Protein AF-A0A945J1G1-F1 (afdb_monomer_lite)

Foldseek 3Di:
DVVVVCVPVVVVVVVVVVVVVVVVPDDVVRVPPDPPVPDPDDDDDDPDAQDFCALQADDDPNNNVVVLVFFFFQWDADPVRDIDGDQFPDKAKWKKKKAADDQPADFPPRDHDPDPVCVVVVVCVLCVVVPVLVQFWDDKDKDAWDKDKDWDFADDPDPPDDTDIWIKIFRGHIMIITITRHQDPCNCVSVCVRRDVCCQVVRPLVVGMGTPDNVCPVVCVVCSCVVHPRMFIKMKMKTFGDQPKDWPVRHTDWVLQVVVSLCLSCDPLNPGPLNVLNVQFPDWDDPDGGMIMTIGRDDDVCNVVSRSGGTADCVCAPLVNQQVQCVVVVHDSVNGGPRNDCCRVVPTYMD

pLDDT: mean 89.92, std 10.34, range [52.72, 98.69]

Radius of gyration: 30.38 Å; chains: 1; bounding box: 81×44×103 Å

Structure (mmCIF, N/CA/C/O backbone):
data_AF-A0A945J1G1-F1
#
_entry.id   AF-A0A945J1G1-F1
#
loop_
_atom_site.group_PDB
_atom_site.id
_atom_site.type_symbol
_atom_site.label_atom_id
_atom_site.label_alt_id
_atom_site.label_comp_id
_atom_site.label_asym_id
_atom_site.label_entity_id
_atom_site.label_seq_id
_atom_site.pdbx_PDB_ins_code
_atom_site.Cartn_x
_atom_site.Cartn_y
_atom_site.Cartn_z
_atom_site.occupancy
_atom_site.B_iso_or_equiv
_atom_site.auth_seq_id
_atom_site.auth_comp_id
_atom_site.auth_asym_id
_atom_site.auth_atom_id
_atom_site.pdbx_PDB_model_num
ATOM 1 N N . MET A 1 1 ? -45.655 27.314 -69.477 1.00 64.62 1 MET A N 1
ATOM 2 C CA . MET A 1 1 ? -45.738 26.438 -68.279 1.00 64.62 1 MET A CA 1
ATOM 3 C C . MET A 1 1 ? -44.397 25.795 -67.893 1.00 64.62 1 MET A C 1
ATOM 5 O O . MET A 1 1 ? -44.171 25.571 -66.712 1.00 64.62 1 MET A O 1
ATOM 9 N N . ILE A 1 2 ? -43.492 25.547 -68.850 1.00 78.00 2 ILE A N 1
ATOM 10 C CA . ILE A 1 2 ? -42.172 24.926 -68.618 1.00 78.00 2 ILE A CA 1
ATOM 11 C C . ILE A 1 2 ? -41.194 25.861 -67.881 1.00 78.00 2 ILE A C 1
ATOM 13 O O . ILE A 1 2 ? -40.574 25.450 -66.907 1.00 78.00 2 ILE A O 1
ATOM 17 N N . VAL A 1 3 ? -41.134 27.142 -68.260 1.00 79.75 3 VAL A N 1
ATOM 18 C CA . VAL A 1 3 ? -40.182 28.115 -67.683 1.00 79.75 3 VAL A CA 1
ATOM 19 C C . VAL A 1 3 ? -40.391 28.332 -66.175 1.00 79.75 3 VAL A C 1
ATOM 21 O O . VAL A 1 3 ? -39.427 28.324 -65.416 1.00 79.75 3 VAL A O 1
ATOM 24 N N . LYS A 1 4 ? -41.648 28.426 -65.707 1.00 76.12 4 LYS A N 1
ATOM 25 C CA . LYS A 1 4 ? -41.962 28.525 -64.265 1.00 76.12 4 LYS A CA 1
ATOM 26 C C . LYS A 1 4 ? -41.533 27.282 -63.479 1.00 76.12 4 LYS A C 1
ATOM 28 O O . LYS A 1 4 ? -41.079 27.416 -62.351 1.00 76.12 4 LYS A O 1
ATOM 33 N N . LYS A 1 5 ? -41.662 26.085 -64.064 1.00 79.81 5 LYS A N 1
ATOM 34 C CA . LYS A 1 5 ? -41.216 24.842 -63.419 1.00 79.81 5 LYS A CA 1
ATOM 35 C C . LYS A 1 5 ? -39.690 24.806 -63.312 1.00 79.81 5 LYS A C 1
ATOM 37 O O . LYS A 1 5 ? -39.179 24.498 -62.245 1.00 79.81 5 LYS A O 1
ATOM 42 N N . ILE A 1 6 ? -38.969 25.198 -64.363 1.00 85.06 6 ILE A N 1
ATOM 43 C CA . ILE A 1 6 ? -37.498 25.248 -64.346 1.00 85.06 6 ILE A CA 1
ATOM 44 C C . ILE A 1 6 ? -36.992 26.232 -63.281 1.00 85.06 6 ILE A C 1
ATOM 46 O O . ILE A 1 6 ? -36.136 25.863 -62.485 1.00 85.06 6 ILE A O 1
ATOM 50 N N . LEU A 1 7 ? -37.569 27.435 -63.193 1.00 86.44 7 LEU A N 1
ATOM 51 C CA . LEU A 1 7 ? -37.169 28.450 -62.206 1.00 86.44 7 LEU A CA 1
ATOM 52 C C . LEU A 1 7 ? -37.397 28.037 -60.743 1.00 86.44 7 LEU A C 1
ATOM 54 O O . LEU A 1 7 ? -36.729 28.572 -59.868 1.00 86.44 7 LEU A O 1
ATOM 58 N N . ILE A 1 8 ? -38.313 27.103 -60.470 1.00 86.88 8 ILE A N 1
ATOM 59 C CA . ILE A 1 8 ? -38.580 26.608 -59.111 1.00 86.88 8 ILE A CA 1
ATOM 60 C C . ILE A 1 8 ? -37.756 25.349 -58.819 1.00 86.88 8 ILE A C 1
ATOM 62 O O . ILE A 1 8 ? -37.098 25.268 -57.787 1.00 86.88 8 ILE A O 1
ATOM 66 N N . TYR A 1 9 ? -37.755 24.366 -59.722 1.00 90.69 9 TYR A N 1
ATOM 67 C CA . TYR A 1 9 ? -37.106 23.079 -59.458 1.00 90.69 9 TYR A CA 1
ATOM 68 C C . TYR A 1 9 ? -35.585 23.128 -59.598 1.00 90.69 9 TYR A C 1
ATOM 70 O O . TYR A 1 9 ? -34.904 22.392 -58.891 1.00 90.69 9 TYR A O 1
ATOM 78 N N . PHE A 1 10 ? -35.036 23.992 -60.458 1.00 92.44 10 PHE A N 1
ATOM 79 C CA . PHE A 1 10 ? -33.588 24.114 -60.626 1.00 92.44 10 PHE A CA 1
ATOM 80 C C . PHE A 1 10 ? -32.867 24.587 -59.351 1.00 92.44 10 PHE A C 1
ATOM 82 O O . PHE A 1 10 ? -31.954 23.887 -58.917 1.00 92.44 10 PHE A O 1
ATOM 89 N N . PRO A 1 11 ? -33.262 25.698 -58.691 1.00 91.12 11 PRO A N 1
ATOM 90 C CA . PRO A 1 11 ? -32.612 26.106 -57.448 1.00 91.12 11 PRO A CA 1
ATOM 91 C C . PRO A 1 11 ? -32.825 25.090 -56.323 1.00 91.12 11 PRO A C 1
ATOM 93 O O . PRO A 1 11 ? -31.895 24.851 -55.569 1.00 91.12 11 PRO A O 1
ATOM 96 N N . ILE A 1 12 ? -33.983 24.422 -56.244 1.00 92.19 12 ILE A N 1
ATOM 97 C CA . ILE A 1 12 ? -34.215 23.364 -55.244 1.00 92.19 12 ILE A CA 1
ATOM 98 C C . ILE A 1 12 ? -33.274 22.175 -55.479 1.00 92.19 12 ILE A C 1
ATOM 100 O O . ILE A 1 12 ? -32.646 21.695 -54.537 1.00 92.19 12 ILE A O 1
ATOM 104 N N . ALA A 1 13 ? -33.137 21.719 -56.725 1.00 91.50 13 ALA A N 1
ATOM 105 C CA . ALA A 1 13 ? -32.224 20.636 -57.075 1.00 91.50 13 ALA A CA 1
ATOM 106 C C . ALA A 1 13 ? -30.763 21.023 -56.811 1.00 91.50 13 ALA A C 1
ATOM 108 O O . ALA A 1 13 ? -30.011 20.218 -56.269 1.00 91.50 13 ALA A O 1
ATOM 109 N N . LEU A 1 14 ? -30.374 22.263 -57.123 1.00 91.19 14 LEU A N 1
ATOM 110 C CA . LEU A 1 14 ? -29.037 22.778 -56.842 1.00 91.19 14 LEU A CA 1
ATOM 111 C C . LEU A 1 14 ? -28.777 22.888 -55.333 1.00 91.19 14 LEU A C 1
ATOM 113 O O . LEU A 1 14 ? -27.721 22.475 -54.867 1.00 91.19 14 LEU A O 1
ATOM 117 N N . SER A 1 15 ? -29.740 23.377 -54.549 1.00 92.06 15 SER A N 1
ATOM 118 C CA . SER A 1 15 ? -29.632 23.442 -53.089 1.00 92.06 15 SER A CA 1
ATOM 119 C C . SER A 1 15 ? -29.532 22.054 -52.464 1.00 92.06 15 SER A C 1
ATOM 121 O O . SER A 1 15 ? -28.691 21.860 -51.594 1.00 92.06 15 SER A O 1
ATOM 123 N N . LEU A 1 16 ? -30.317 21.076 -52.930 1.00 91.88 16 LEU A N 1
ATOM 124 C CA . LEU A 1 16 ? -30.205 19.681 -52.492 1.00 91.88 16 LEU A CA 1
ATOM 125 C C . LEU A 1 16 ? -28.852 19.071 -52.884 1.00 91.88 16 LEU A C 1
ATOM 127 O O . LEU A 1 16 ? -28.236 18.388 -52.070 1.00 91.88 16 LEU A O 1
ATOM 131 N N . PHE A 1 17 ? -28.359 19.372 -54.091 1.00 88.69 17 PHE A N 1
ATOM 132 C CA . PHE A 1 17 ? -27.046 18.937 -54.569 1.00 88.69 17 PHE A CA 1
ATOM 133 C C . PHE A 1 17 ? -25.890 19.536 -53.747 1.00 88.69 17 PHE A C 1
ATOM 135 O O . PHE A 1 17 ? -24.890 18.867 -53.494 1.00 88.69 17 PHE A O 1
ATOM 142 N N . LEU A 1 18 ? -26.025 20.779 -53.286 1.00 87.44 18 LEU A N 1
ATOM 143 C CA . LEU A 1 18 ? -25.049 21.410 -52.395 1.00 87.44 18 LEU A CA 1
ATOM 144 C C . LEU A 1 18 ? -25.165 20.885 -50.953 1.00 87.44 18 LEU A C 1
ATOM 146 O O . LEU A 1 18 ? -24.147 20.670 -50.302 1.00 87.44 18 LEU A O 1
ATOM 150 N N . LEU A 1 19 ? -26.378 20.598 -50.467 1.00 88.62 19 LEU A N 1
ATOM 151 C CA . LEU A 1 19 ? -26.611 20.010 -49.140 1.00 88.62 19 LEU A CA 1
ATOM 152 C C . LEU A 1 19 ? -26.037 18.594 -49.012 1.00 88.62 19 LEU A C 1
ATOM 154 O O . LEU A 1 19 ? -25.439 18.276 -47.987 1.00 88.62 19 LEU A O 1
ATOM 158 N N . GLN A 1 20 ? -26.144 17.753 -50.046 1.00 87.81 20 GLN A N 1
ATOM 159 C CA . GLN A 1 20 ? -25.504 16.429 -50.026 1.00 87.81 20 GLN A CA 1
ATOM 160 C C . GLN A 1 20 ? -23.969 16.516 -49.994 1.00 87.81 20 GLN A C 1
ATOM 162 O O . GLN A 1 20 ? -23.326 15.627 -49.440 1.00 87.81 20 GLN A O 1
ATOM 167 N N . SER A 1 21 ? -23.368 17.593 -50.524 1.00 82.06 21 SER A N 1
ATOM 168 C CA . SER A 1 21 ? -21.915 17.789 -50.455 1.00 82.06 21 SER A CA 1
ATOM 169 C C . SER A 1 21 ? -21.436 17.843 -49.007 1.00 82.06 21 SER A C 1
ATOM 171 O O . SER A 1 21 ? -20.354 17.344 -48.722 1.00 82.06 21 SER A O 1
ATOM 173 N N . PHE A 1 22 ? -22.247 18.374 -48.087 1.00 78.50 22 PHE A N 1
ATOM 174 C CA . PHE A 1 22 ? -21.939 18.430 -46.654 1.00 78.50 22 PHE A CA 1
ATOM 175 C C . PHE A 1 22 ? -21.779 17.039 -46.018 1.00 78.50 22 PHE A C 1
ATOM 177 O O . PHE A 1 22 ? -21.030 16.892 -45.059 1.00 78.50 22 PHE A O 1
ATOM 184 N N . PHE A 1 23 ? -22.433 16.013 -46.573 1.00 76.88 23 PHE A N 1
ATOM 185 C CA . PHE A 1 23 ? -22.303 14.624 -46.121 1.00 76.88 23 PHE A CA 1
ATOM 186 C C . PHE A 1 23 ? -21.119 13.885 -46.764 1.00 76.88 23 PHE A C 1
ATOM 188 O O . PHE A 1 23 ? -20.714 12.835 -46.265 1.00 76.88 23 PHE A O 1
ATOM 195 N N . TRP A 1 24 ? -20.552 14.425 -47.849 1.00 67.56 24 TRP A N 1
ATOM 196 C CA . TRP A 1 24 ? -19.389 13.861 -48.543 1.00 67.56 24 TRP A CA 1
ATOM 197 C C . TRP A 1 24 ? -18.067 14.563 -48.237 1.00 67.56 24 TRP A C 1
ATOM 199 O O . TRP A 1 24 ? -17.022 13.988 -48.544 1.00 67.56 24 TRP A O 1
ATOM 209 N N . VAL A 1 25 ? -18.075 15.756 -47.629 1.00 68.44 25 VAL A N 1
ATOM 210 C CA . VAL A 1 25 ? -16.839 16.361 -47.119 1.00 68.44 25 VAL A CA 1
ATOM 211 C C . VAL A 1 25 ? -16.316 15.471 -45.987 1.00 68.44 25 VAL A C 1
ATOM 213 O O . VAL A 1 25 ? -17.005 15.308 -44.978 1.00 68.44 25 VAL A O 1
ATOM 216 N N . PRO A 1 26 ? -15.121 14.869 -46.124 1.00 60.34 26 PRO A N 1
ATOM 217 C CA . PRO A 1 26 ? -14.511 14.130 -45.031 1.00 60.34 26 PRO A CA 1
ATOM 218 C C . PRO A 1 26 ? -14.364 15.078 -43.843 1.00 60.34 26 PRO A C 1
ATOM 220 O O . PRO A 1 26 ? -13.766 16.145 -43.977 1.00 60.34 26 PRO A O 1
ATOM 223 N N . THR A 1 27 ? -14.918 14.713 -42.689 1.00 65.88 27 THR A N 1
ATOM 224 C CA . THR A 1 27 ? -14.663 15.455 -41.453 1.00 65.88 27 THR A CA 1
ATOM 225 C C . THR A 1 27 ? -13.156 15.485 -41.188 1.00 65.88 27 THR A C 1
ATOM 227 O O . THR A 1 27 ? -12.436 14.565 -41.593 1.00 65.88 27 THR A O 1
ATOM 230 N N . TYR A 1 28 ? -12.659 16.524 -40.509 1.00 57.34 28 TYR A N 1
ATOM 231 C CA . TYR A 1 28 ? -11.246 16.609 -40.110 1.00 57.34 28 TYR A CA 1
ATOM 232 C C . TYR A 1 28 ? -10.765 15.320 -39.418 1.00 57.34 28 TYR A C 1
ATOM 234 O O . TYR A 1 28 ? -9.653 14.864 -39.679 1.00 57.34 28 TYR A O 1
ATOM 242 N N . ASP A 1 29 ? -11.646 14.659 -38.659 1.00 57.50 29 ASP A N 1
ATOM 243 C CA . ASP A 1 29 ? -11.394 13.361 -38.021 1.00 57.50 29 ASP A CA 1
ATOM 244 C C . ASP A 1 29 ? -10.974 12.260 -39.005 1.00 57.50 29 ASP A C 1
ATOM 246 O O . ASP A 1 29 ? -10.144 11.423 -38.669 1.00 57.50 29 ASP A O 1
ATOM 250 N N . LYS A 1 30 ? -11.501 12.259 -40.240 1.00 55.78 30 LYS A N 1
ATOM 251 C CA . LYS A 1 30 ? -11.140 11.280 -41.282 1.00 55.78 30 LYS A CA 1
ATOM 252 C C . LYS A 1 30 ? -9.862 11.642 -42.038 1.00 55.78 30 LYS A C 1
ATOM 254 O O . LYS A 1 30 ? -9.195 10.743 -42.539 1.00 55.78 30 LYS A O 1
ATOM 259 N N . GLN A 1 31 ? -9.505 12.926 -42.118 1.00 52.72 31 GLN A N 1
ATOM 260 C CA . GLN A 1 31 ? -8.221 13.368 -42.687 1.00 52.72 31 GLN A CA 1
ATOM 261 C C . GLN A 1 31 ? -7.052 13.155 -41.715 1.00 52.72 31 GLN A C 1
ATOM 263 O O . GLN A 1 31 ? -5.915 12.988 -42.151 1.00 52.72 31 GLN A O 1
ATOM 268 N N . ALA A 1 32 ? -7.342 13.116 -40.412 1.00 52.94 32 ALA A N 1
ATOM 269 C CA . ALA A 1 32 ? -6.389 12.825 -39.348 1.00 52.94 32 ALA A CA 1
ATOM 270 C C . ALA A 1 32 ? -6.205 11.323 -39.060 1.00 52.94 32 ALA A C 1
ATOM 272 O O . ALA A 1 32 ? -5.382 10.977 -38.212 1.00 52.94 32 ALA A O 1
ATOM 273 N N . VAL A 1 33 ? -6.907 10.420 -39.765 1.00 57.12 33 VAL A N 1
ATOM 274 C CA . VAL A 1 33 ? -6.598 8.979 -39.730 1.00 57.12 33 VAL A CA 1
ATOM 275 C C . VAL A 1 33 ? -5.261 8.786 -40.444 1.00 57.12 33 VAL A C 1
ATOM 277 O O . VAL A 1 33 ? -5.189 8.558 -41.651 1.00 57.12 33 VAL A O 1
ATOM 280 N N . GLY A 1 34 ? -4.180 8.988 -39.692 1.00 56.56 34 GLY A N 1
ATOM 281 C CA . GLY A 1 34 ? -2.817 8.859 -40.171 1.00 56.56 34 GLY A CA 1
ATOM 282 C C . GLY A 1 34 ? -2.624 7.495 -40.815 1.00 56.56 34 GLY A C 1
ATOM 283 O O . GLY A 1 34 ? -3.049 6.479 -40.275 1.00 56.56 34 GLY A O 1
ATOM 284 N N . ASN A 1 35 ? -1.985 7.469 -41.983 1.00 62.31 35 ASN A N 1
ATOM 285 C CA . ASN A 1 35 ? -1.556 6.217 -42.581 1.00 62.31 35 ASN A CA 1
ATOM 286 C C . ASN A 1 35 ? -0.491 5.586 -41.654 1.00 62.31 35 ASN A C 1
ATOM 288 O O . ASN A 1 35 ? 0.610 6.143 -41.571 1.00 62.31 35 ASN A O 1
ATOM 292 N N . PRO A 1 36 ? -0.767 4.445 -40.990 1.00 60.44 36 PRO A N 1
ATOM 293 C CA . PRO A 1 36 ? 0.146 3.852 -40.010 1.00 60.44 36 PRO A CA 1
ATOM 294 C C . PRO A 1 36 ? 1.478 3.396 -40.626 1.00 60.44 36 PRO A C 1
ATOM 296 O O . PRO A 1 36 ? 2.457 3.228 -39.913 1.00 60.44 36 PRO A O 1
ATOM 299 N N . THR A 1 37 ? 1.558 3.267 -41.957 1.00 63.78 37 THR A N 1
ATOM 300 C CA . THR A 1 37 ? 2.811 2.962 -42.674 1.00 63.78 37 THR A CA 1
ATOM 301 C C . THR A 1 37 ? 3.686 4.189 -42.965 1.00 63.78 37 THR A C 1
ATOM 303 O O . THR A 1 37 ? 4.803 4.039 -43.451 1.00 63.78 37 THR A O 1
ATOM 306 N N . ARG A 1 38 ? 3.213 5.417 -42.696 1.00 61.59 38 ARG A N 1
ATOM 307 C CA . ARG A 1 38 ? 3.903 6.652 -43.119 1.00 61.59 38 ARG A CA 1
ATOM 308 C C . ARG A 1 38 ? 4.910 7.190 -42.101 1.00 61.59 38 ARG A C 1
ATOM 310 O O . ARG A 1 38 ? 5.812 7.926 -42.494 1.00 61.59 38 ARG A O 1
ATOM 317 N N . LEU A 1 39 ? 4.783 6.843 -40.820 1.00 59.62 39 LEU A N 1
ATOM 318 C CA . LEU A 1 39 ? 5.697 7.306 -39.775 1.00 59.62 39 LEU A CA 1
ATOM 319 C C . LEU A 1 39 ? 6.544 6.139 -39.260 1.00 59.62 39 LEU A C 1
ATOM 321 O O . LEU A 1 39 ? 6.174 5.464 -38.311 1.00 59.62 39 LEU A O 1
ATOM 325 N N . VAL A 1 40 ? 7.691 5.905 -39.901 1.00 73.12 40 VAL A N 1
ATOM 326 C CA . VAL A 1 40 ? 8.647 4.858 -39.480 1.00 73.12 40 VAL A CA 1
ATOM 327 C C . VAL A 1 40 ? 9.658 5.400 -38.458 1.00 73.12 40 VAL A C 1
ATOM 329 O O . VAL A 1 40 ? 10.322 4.638 -37.764 1.00 73.12 40 VAL A O 1
ATOM 332 N N . LYS A 1 41 ? 9.792 6.730 -38.352 1.00 80.62 41 LYS A N 1
ATOM 333 C CA . LYS A 1 41 ? 10.754 7.386 -37.461 1.00 80.62 41 LYS A CA 1
ATOM 334 C C . LYS A 1 41 ? 10.172 8.663 -36.866 1.00 80.62 41 LYS A C 1
ATOM 336 O O . LYS A 1 41 ? 9.797 9.576 -37.598 1.00 80.62 41 LYS A O 1
ATOM 341 N N . TYR A 1 42 ? 10.166 8.728 -35.541 1.00 82.31 42 TYR A N 1
ATOM 342 C CA . TYR A 1 42 ? 9.920 9.937 -34.762 1.00 82.31 42 TYR A CA 1
ATOM 343 C C . TYR A 1 42 ? 11.257 10.421 -34.189 1.00 82.31 42 TYR A C 1
ATOM 345 O O . TYR A 1 42 ? 12.029 9.623 -33.660 1.00 82.31 42 TYR A O 1
ATOM 353 N N . VAL A 1 43 ? 11.573 11.708 -34.357 1.00 87.56 43 VAL A N 1
ATOM 354 C CA . VAL A 1 43 ? 12.806 12.318 -33.836 1.00 87.56 43 VAL A CA 1
ATOM 355 C C . VAL A 1 43 ? 12.414 13.456 -32.910 1.00 87.56 43 VAL A C 1
ATOM 357 O O . VAL A 1 43 ? 11.882 14.465 -33.365 1.00 87.56 43 VAL A O 1
ATOM 360 N N . GLN A 1 44 ? 12.700 13.290 -31.622 1.00 84.75 44 GLN A N 1
ATOM 361 C CA . GLN A 1 44 ? 12.481 14.302 -30.596 1.00 84.75 44 GLN A CA 1
ATOM 362 C C . GLN A 1 44 ? 13.822 14.872 -30.143 1.00 84.75 44 GLN A C 1
ATOM 364 O O . GLN A 1 44 ? 14.726 14.128 -29.768 1.00 84.75 44 GLN A O 1
ATOM 369 N N . GLY A 1 45 ? 13.955 16.198 -30.185 1.00 88.88 45 GLY A N 1
ATOM 370 C CA . GLY A 1 45 ? 15.099 16.878 -29.585 1.00 88.88 45 GLY A CA 1
ATOM 371 C C . GLY A 1 45 ? 14.974 16.885 -28.062 1.00 88.88 45 GLY A C 1
ATOM 372 O O . GLY A 1 45 ? 13.913 17.221 -27.539 1.00 88.88 45 GLY A O 1
ATOM 373 N N . SER A 1 46 ? 16.054 16.540 -27.364 1.00 88.81 46 SER A N 1
ATOM 374 C CA . SER A 1 46 ? 16.173 16.670 -25.908 1.00 88.81 46 SER A CA 1
ATOM 375 C C . SER A 1 46 ? 17.228 17.722 -25.574 1.00 88.81 46 SER A C 1
ATOM 377 O O . SER A 1 46 ? 18.247 17.817 -26.256 1.00 88.81 46 SER A O 1
ATOM 379 N N . SER A 1 47 ? 17.001 18.511 -24.523 1.00 87.19 47 SER A N 1
ATOM 380 C CA . SER A 1 47 ? 17.955 19.524 -24.051 1.00 87.19 47 SER A CA 1
ATOM 381 C C . SER A 1 47 ? 19.146 18.936 -23.285 1.00 87.19 47 SER A C 1
ATOM 383 O O . SER A 1 47 ? 20.067 19.673 -22.943 1.00 87.19 47 SER A O 1
ATOM 385 N N . GLY A 1 48 ? 19.129 17.635 -22.988 1.00 88.75 48 GLY A N 1
ATOM 386 C CA . GLY A 1 48 ? 20.222 16.933 -22.320 1.00 88.75 48 GLY A CA 1
ATOM 387 C C . GLY A 1 48 ? 20.109 15.416 -22.446 1.00 88.75 48 GLY A C 1
ATOM 388 O O . GLY A 1 48 ? 19.025 14.888 -22.716 1.00 88.75 48 GLY A O 1
ATOM 389 N N . ASP A 1 49 ? 21.225 14.728 -22.226 1.00 89.69 49 ASP A N 1
ATOM 390 C CA . ASP A 1 49 ? 21.319 13.272 -22.340 1.00 89.69 49 ASP A CA 1
ATOM 391 C C . ASP A 1 49 ? 20.651 12.559 -21.159 1.00 89.69 49 ASP A C 1
ATOM 393 O O . ASP A 1 49 ? 20.781 12.975 -20.006 1.00 89.69 49 ASP A O 1
ATOM 397 N N . ALA A 1 50 ? 19.983 11.440 -21.442 1.00 91.31 50 ALA A N 1
ATOM 398 C CA . ALA A 1 50 ? 19.488 10.538 -20.410 1.00 91.31 50 ALA A CA 1
ATOM 399 C C . ALA A 1 50 ? 20.665 9.836 -19.713 1.00 91.31 50 ALA A C 1
ATOM 401 O O . ALA A 1 50 ? 21.526 9.225 -20.353 1.00 91.31 50 ALA A O 1
ATOM 402 N N . GLN A 1 51 ? 20.706 9.914 -18.385 1.00 90.56 51 GLN A N 1
ATOM 403 C CA . GLN A 1 51 ? 21.821 9.390 -17.596 1.00 90.56 51 GLN A CA 1
ATOM 404 C C . GLN A 1 51 ? 21.491 8.094 -16.862 1.00 90.56 51 GLN A C 1
ATOM 406 O O . GLN A 1 51 ? 22.389 7.275 -16.678 1.00 90.56 51 GLN A O 1
ATOM 411 N N . ILE A 1 52 ? 20.246 7.905 -16.420 1.00 91.62 52 ILE A N 1
ATOM 412 C CA . ILE A 1 52 ? 19.850 6.751 -15.604 1.00 91.62 52 ILE A CA 1
ATOM 413 C C . ILE A 1 52 ? 18.562 6.160 -16.167 1.00 91.62 52 ILE A C 1
ATOM 415 O O . ILE A 1 52 ? 17.471 6.667 -15.911 1.00 91.62 52 ILE A O 1
ATOM 419 N N . LEU A 1 53 ? 18.683 5.046 -16.888 1.00 94.44 53 LEU A N 1
ATOM 420 C CA . LEU A 1 53 ? 17.544 4.319 -17.446 1.00 94.44 53 LEU A CA 1
ATOM 421 C C . LEU A 1 53 ? 16.980 3.311 -16.436 1.00 94.44 53 LEU A C 1
ATOM 423 O O . LEU A 1 53 ? 16.950 2.105 -16.661 1.00 94.44 53 LEU A O 1
ATOM 427 N N . ASN A 1 54 ? 16.629 3.816 -15.256 1.00 94.88 54 ASN A N 1
ATOM 428 C CA . ASN A 1 54 ? 15.924 3.070 -14.224 1.00 94.88 54 ASN A CA 1
ATOM 429 C C . ASN A 1 54 ? 14.884 4.006 -13.582 1.00 94.88 54 ASN A C 1
ATOM 431 O O . ASN A 1 54 ? 15.289 4.966 -12.910 1.00 94.88 54 ASN A O 1
ATOM 435 N N . PRO A 1 55 ? 13.575 3.733 -13.742 1.00 95.06 55 PRO A N 1
ATOM 436 C CA . PRO A 1 55 ? 12.508 4.635 -13.302 1.00 95.06 55 PRO A CA 1
ATOM 437 C C . PRO A 1 55 ? 12.525 4.890 -11.787 1.00 95.06 55 PRO A C 1
ATOM 439 O O . PRO A 1 55 ? 12.207 5.989 -11.328 1.00 95.06 55 PRO A O 1
ATOM 442 N N . THR A 1 56 ? 12.990 3.919 -10.996 1.00 94.75 56 THR A N 1
ATOM 443 C CA . THR A 1 56 ? 13.039 4.034 -9.531 1.00 94.75 56 THR A CA 1
ATOM 444 C C . THR A 1 56 ? 14.203 4.894 -9.027 1.00 94.75 56 THR A C 1
ATOM 446 O O . THR A 1 56 ? 14.189 5.317 -7.870 1.00 94.75 56 THR A O 1
ATOM 449 N N . LEU A 1 57 ? 15.209 5.177 -9.867 1.00 94.00 57 LEU A N 1
ATOM 450 C CA . LEU A 1 57 ? 16.432 5.903 -9.492 1.00 94.00 57 LEU A CA 1
ATOM 451 C C . LEU A 1 57 ? 16.613 7.241 -10.219 1.00 94.00 57 LEU A C 1
ATOM 453 O O . LEU A 1 57 ? 17.346 8.098 -9.715 1.00 94.00 57 LEU A O 1
ATOM 457 N N . SER A 1 58 ? 15.989 7.427 -11.385 1.00 92.56 58 SER A N 1
ATOM 458 C CA . SER A 1 58 ? 16.088 8.665 -12.163 1.00 92.56 58 SER A CA 1
ATOM 459 C C . SER A 1 58 ? 15.398 9.841 -11.468 1.00 92.56 58 SER A C 1
ATOM 461 O O . SER A 1 58 ? 14.297 9.696 -10.930 1.00 92.56 58 SER A O 1
ATOM 463 N N . ALA A 1 59 ? 16.029 11.016 -11.524 1.00 90.81 59 ALA A N 1
ATOM 464 C CA . ALA A 1 59 ? 15.519 12.259 -10.934 1.00 90.81 59 ALA A CA 1
ATOM 465 C C . ALA A 1 59 ? 15.506 13.445 -11.920 1.00 90.81 59 ALA A C 1
ATOM 467 O O . ALA A 1 59 ? 15.146 14.554 -11.535 1.00 90.81 59 ALA A O 1
ATOM 468 N N . ASP A 1 60 ? 15.907 13.225 -13.175 1.00 91.12 60 ASP A N 1
ATOM 469 C CA . ASP A 1 60 ? 15.947 14.237 -14.230 1.00 91.12 60 ASP A CA 1
ATOM 470 C C . ASP A 1 60 ? 14.912 13.955 -15.333 1.00 91.12 60 ASP A C 1
ATOM 472 O O . ASP A 1 60 ? 14.497 12.813 -15.558 1.00 91.12 60 ASP A O 1
ATOM 476 N N . THR A 1 61 ? 14.496 15.012 -16.032 1.00 91.12 61 THR A N 1
ATOM 477 C CA . THR A 1 61 ? 13.446 14.949 -17.059 1.00 91.12 61 THR A CA 1
ATOM 478 C C . THR A 1 61 ? 13.862 14.143 -18.289 1.00 91.12 61 THR A C 1
ATOM 480 O O . THR A 1 61 ? 13.035 13.414 -18.835 1.00 91.12 61 THR A O 1
ATOM 483 N N . SER A 1 62 ? 15.125 14.240 -18.723 1.00 93.62 62 SER A N 1
ATOM 484 C CA . SER A 1 62 ? 15.621 13.530 -19.910 1.00 93.62 62 SER A CA 1
ATOM 485 C C . SER A 1 62 ? 15.583 12.018 -19.708 1.00 93.62 62 SER A C 1
ATOM 487 O O . SER A 1 62 ? 15.050 11.301 -20.551 1.00 93.62 62 SER A O 1
ATOM 489 N N . SER A 1 63 ? 16.084 11.530 -18.571 1.00 94.50 63 SER A N 1
ATOM 490 C CA . SER A 1 63 ? 16.016 10.115 -18.204 1.00 94.50 63 SER A CA 1
ATOM 491 C C . SER A 1 63 ? 14.575 9.647 -18.020 1.00 94.50 63 SER A C 1
ATOM 493 O O . SER A 1 63 ? 14.220 8.591 -18.534 1.00 94.50 63 SER A O 1
ATOM 495 N N . SER A 1 64 ? 13.735 10.438 -17.340 1.00 93.12 64 SER A N 1
ATOM 496 C CA . SER A 1 64 ? 12.324 10.082 -17.113 1.00 93.12 64 SER A CA 1
ATOM 497 C C . SER A 1 64 ? 11.574 9.911 -18.436 1.00 93.12 64 SER A C 1
ATOM 499 O O . SER A 1 64 ? 10.928 8.895 -18.636 1.00 93.12 64 SER A O 1
ATOM 501 N N . SER A 1 65 ? 11.780 10.824 -19.392 1.00 92.38 65 SER A N 1
ATOM 502 C CA . SER A 1 65 ? 11.139 10.752 -20.714 1.00 92.38 65 SER A CA 1
ATOM 503 C C . SER A 1 65 ? 11.505 9.483 -21.490 1.00 92.38 65 SER A C 1
ATOM 505 O O . SER A 1 65 ? 10.696 8.993 -22.267 1.00 92.38 65 SER A O 1
ATOM 507 N N . ILE A 1 66 ? 12.724 8.955 -21.313 1.00 93.75 66 ILE A N 1
ATOM 508 C CA . ILE A 1 66 ? 13.123 7.675 -21.917 1.00 93.75 66 ILE A CA 1
ATOM 509 C C . ILE A 1 66 ? 12.559 6.498 -21.120 1.00 93.75 66 ILE A C 1
ATOM 511 O O . ILE A 1 66 ? 12.087 5.540 -21.722 1.00 93.75 66 ILE A O 1
ATOM 515 N N . ASN A 1 67 ? 12.575 6.563 -19.786 1.00 95.38 67 ASN A N 1
ATOM 516 C CA . ASN A 1 67 ? 11.998 5.519 -18.939 1.00 95.38 67 ASN A CA 1
ATOM 517 C C . ASN A 1 67 ? 10.505 5.314 -19.234 1.00 95.38 67 ASN A C 1
ATOM 519 O O . ASN A 1 67 ? 10.089 4.170 -19.367 1.00 95.38 67 ASN A O 1
ATOM 523 N N . ASP A 1 68 ? 9.746 6.390 -19.443 1.00 92.88 68 ASP A N 1
ATOM 524 C CA . ASP A 1 68 ? 8.312 6.345 -19.770 1.00 92.88 68 ASP A CA 1
ATOM 525 C C . ASP A 1 68 ? 8.017 5.689 -21.138 1.00 92.88 68 ASP A C 1
ATOM 527 O O . ASP A 1 68 ? 6.879 5.323 -21.422 1.00 92.88 68 ASP A O 1
ATOM 531 N N . LEU A 1 69 ? 9.027 5.538 -22.006 1.00 93.38 69 LEU A N 1
ATOM 532 C CA . LEU A 1 69 ? 8.916 4.817 -23.283 1.00 93.38 69 LEU A CA 1
ATOM 533 C C . LEU A 1 69 ? 9.318 3.342 -23.177 1.00 93.38 69 LEU A C 1
ATOM 535 O O . LEU A 1 69 ? 9.021 2.569 -24.085 1.00 93.38 69 LEU A O 1
ATOM 539 N N . VAL A 1 70 ? 10.067 2.980 -22.134 1.00 96.19 70 VAL A N 1
ATOM 540 C CA . VAL A 1 70 ? 10.653 1.644 -21.964 1.00 96.19 70 VAL A CA 1
ATOM 541 C C . VAL A 1 70 ? 9.875 0.829 -20.939 1.00 96.19 70 VAL A C 1
ATOM 543 O O . VAL A 1 70 ? 9.768 -0.378 -21.102 1.00 96.19 70 VAL A O 1
ATOM 546 N N . PHE A 1 71 ? 9.356 1.463 -19.890 1.00 97.50 71 PHE A N 1
ATOM 547 C CA . PHE A 1 71 ? 8.693 0.802 -18.776 1.00 97.50 71 PHE A CA 1
ATOM 548 C C . PHE A 1 71 ? 7.248 1.265 -18.659 1.00 97.50 71 PHE A C 1
ATOM 550 O O . PHE A 1 71 ? 6.977 2.462 -18.602 1.00 97.50 71 PHE A O 1
ATOM 557 N N . ASP A 1 72 ? 6.339 0.312 -18.506 1.00 97.19 72 ASP A N 1
ATOM 558 C CA . ASP A 1 72 ? 4.952 0.582 -18.164 1.00 97.19 72 ASP A CA 1
ATOM 559 C C . ASP A 1 72 ? 4.730 0.508 -16.642 1.00 97.19 72 ASP A C 1
ATOM 561 O O . ASP A 1 72 ? 5.329 -0.314 -15.938 1.00 97.19 72 ASP A O 1
ATOM 565 N N . GLY A 1 73 ? 3.852 1.372 -16.125 1.00 97.25 73 GLY A N 1
ATOM 566 C CA . GLY A 1 73 ? 3.327 1.293 -14.759 1.00 97.25 73 GLY A CA 1
ATOM 567 C C . GLY A 1 73 ? 2.074 0.419 -14.652 1.00 97.25 73 GLY A C 1
ATOM 568 O O . GLY A 1 73 ? 1.524 -0.047 -15.652 1.00 97.25 73 GLY A O 1
ATOM 569 N N . LEU A 1 74 ? 1.564 0.207 -13.434 1.00 98.12 74 LEU A N 1
ATOM 570 C CA . LEU A 1 74 ? 0.300 -0.528 -13.242 1.00 98.12 74 LEU A CA 1
ATOM 571 C C . LEU A 1 74 ? -0.885 0.224 -13.845 1.00 98.12 74 LEU A C 1
ATOM 573 O O . LEU A 1 74 ? -1.806 -0.379 -14.403 1.00 98.12 74 LEU A O 1
ATOM 577 N N . ILE A 1 75 ? -0.833 1.547 -13.759 1.00 97.25 75 ILE A N 1
ATOM 578 C CA . ILE A 1 75 ? -1.816 2.464 -14.318 1.00 97.25 75 ILE A CA 1
ATOM 579 C C . ILE A 1 75 ? -1.110 3.562 -15.109 1.00 97.25 75 ILE A C 1
ATOM 581 O O . ILE A 1 75 ? 0.101 3.729 -15.018 1.00 97.25 75 ILE A O 1
ATOM 585 N N . ASP A 1 76 ? -1.890 4.335 -15.848 1.00 95.19 76 ASP A N 1
ATOM 586 C CA . ASP A 1 76 ? -1.421 5.498 -16.597 1.00 95.19 76 ASP A CA 1
ATOM 587 C C . ASP A 1 76 ? -2.525 6.570 -16.631 1.00 95.19 76 ASP A C 1
ATOM 589 O O . ASP A 1 76 ? -3.663 6.306 -16.232 1.00 95.19 76 ASP A O 1
ATOM 593 N N . LEU A 1 77 ? -2.218 7.778 -17.094 1.00 94.31 77 LEU A N 1
ATOM 594 C CA . LEU A 1 77 ? -3.201 8.821 -17.367 1.00 94.31 77 LEU A CA 1
ATOM 595 C C . LEU A 1 77 ? -3.617 8.787 -18.841 1.00 94.31 77 LEU A C 1
ATOM 597 O O . LEU A 1 77 ? -2.803 8.627 -19.745 1.00 94.31 77 LEU A O 1
ATOM 601 N N . ASP A 1 78 ? -4.911 8.940 -19.102 1.00 93.50 78 ASP A N 1
ATOM 602 C CA . ASP A 1 78 ? -5.404 9.187 -20.452 1.00 93.50 78 ASP A CA 1
ATOM 603 C C . ASP A 1 78 ? -5.218 10.664 -20.859 1.00 93.50 78 ASP A C 1
ATOM 605 O O . ASP A 1 78 ? -4.808 11.522 -20.076 1.00 93.50 78 ASP A O 1
ATOM 609 N N . GLN A 1 79 ? -5.583 10.985 -22.099 1.00 92.62 79 GLN A N 1
ATOM 610 C CA . GLN A 1 79 ? -5.556 12.352 -22.638 1.00 92.62 79 GLN A CA 1
ATOM 611 C C . GLN A 1 79 ? -6.414 13.371 -21.859 1.00 92.62 79 GLN A C 1
ATOM 613 O O . GLN A 1 79 ? -6.257 14.574 -22.047 1.00 92.62 79 GLN A O 1
ATOM 618 N N . ASN A 1 80 ? -7.322 12.907 -20.995 1.00 95.88 80 ASN A N 1
ATOM 619 C CA . ASN A 1 80 ? -8.171 13.730 -20.135 1.00 95.88 80 ASN A CA 1
ATOM 620 C C . ASN A 1 80 ? -7.673 13.756 -18.681 1.00 95.88 80 ASN A C 1
ATOM 622 O O . ASN A 1 80 ? -8.417 14.189 -17.798 1.00 95.88 80 ASN A O 1
ATOM 626 N N . LEU A 1 81 ? -6.450 13.275 -18.425 1.00 94.25 81 LEU A N 1
ATOM 627 C CA . LEU A 1 81 ? -5.847 13.150 -17.097 1.00 94.25 81 LEU A CA 1
ATOM 628 C C . LEU A 1 81 ? -6.649 12.245 -16.151 1.00 94.25 81 LEU A C 1
ATOM 630 O O . LEU A 1 81 ? -6.666 12.451 -14.937 1.00 94.25 81 LEU A O 1
ATOM 634 N N . LYS A 1 82 ? -7.326 11.232 -16.698 1.00 95.44 82 LYS A N 1
ATOM 635 C CA . LYS A 1 82 ? -7.996 10.194 -15.912 1.00 95.44 82 LYS A CA 1
ATOM 636 C C . LYS A 1 82 ? -7.133 8.950 -15.844 1.00 95.44 82 LYS A C 1
ATOM 638 O O . LYS A 1 82 ? -6.574 8.525 -16.850 1.00 95.44 82 LYS A O 1
ATOM 643 N N . TYR A 1 83 ? -7.087 8.331 -14.668 1.00 95.62 83 TYR A N 1
ATOM 644 C CA . TYR A 1 83 ? -6.417 7.047 -14.509 1.00 95.62 83 TYR A CA 1
ATOM 645 C C . TYR A 1 83 ? -7.072 5.979 -15.382 1.00 95.62 83 TYR A C 1
ATOM 647 O O . TYR A 1 83 ? -8.292 5.795 -15.353 1.00 95.62 83 TYR A O 1
ATOM 655 N N . ARG A 1 84 ? -6.242 5.256 -16.125 1.00 96.00 84 ARG A N 1
ATOM 656 C CA . ARG A 1 84 ? -6.608 4.098 -16.933 1.00 96.00 84 ARG A CA 1
ATOM 657 C C . ARG A 1 84 ? -5.722 2.899 -16.572 1.00 96.00 84 ARG A C 1
ATOM 659 O O . ARG A 1 84 ? -4.577 3.099 -16.164 1.00 96.00 84 ARG A O 1
ATOM 666 N N . PRO A 1 85 ? -6.218 1.662 -16.734 1.00 97.00 85 PRO A N 1
ATOM 667 C CA . PRO A 1 85 ? -5.396 0.471 -16.550 1.00 97.00 85 PRO A CA 1
ATOM 668 C C . PRO A 1 85 ? -4.258 0.412 -17.581 1.00 97.00 85 PRO A C 1
ATOM 670 O O . PRO A 1 85 ? -4.466 0.751 -18.752 1.00 97.00 85 PRO A O 1
ATOM 673 N N . ARG A 1 86 ? -3.074 -0.039 -17.151 1.00 96.12 86 ARG A N 1
ATOM 674 C CA . ARG A 1 86 ? -1.909 -0.289 -18.011 1.00 96.12 86 ARG A CA 1
ATOM 675 C C . ARG A 1 86 ? -1.429 -1.727 -17.810 1.00 96.12 86 ARG A C 1
ATOM 677 O O . ARG A 1 86 ? -2.056 -2.608 -18.392 1.00 96.12 86 ARG A O 1
ATOM 684 N N . LEU A 1 87 ? -0.420 -1.992 -16.974 1.00 97.81 87 LEU A N 1
ATOM 685 C CA . LEU A 1 87 ? -0.044 -3.371 -16.612 1.00 97.81 87 LEU A CA 1
ATOM 686 C C . LEU A 1 87 ? -1.081 -4.053 -15.709 1.00 97.81 87 LEU A C 1
ATOM 688 O O . LEU A 1 87 ? -1.244 -5.273 -15.756 1.00 97.81 87 LEU A O 1
ATOM 692 N N . ALA A 1 88 ? -1.820 -3.279 -14.910 1.00 98.00 88 ALA A N 1
ATOM 693 C CA . ALA A 1 88 ? -3.021 -3.776 -14.257 1.00 98.00 88 ALA A CA 1
ATOM 694 C C . ALA A 1 88 ? -4.184 -3.836 -15.259 1.00 98.00 88 ALA A C 1
ATOM 696 O O . ALA A 1 88 ? -4.342 -2.953 -16.104 1.00 98.00 88 ALA A O 1
ATOM 697 N N . GLU A 1 89 ? -5.020 -4.864 -15.146 1.00 97.25 89 GLU A N 1
ATOM 698 C CA . GLU A 1 89 ? -6.310 -4.956 -15.834 1.00 97.25 89 GLU A CA 1
ATOM 699 C C . GLU A 1 89 ? -7.360 -4.098 -15.114 1.00 97.25 89 GLU A C 1
ATOM 701 O O . GLU A 1 89 ? -8.122 -3.361 -15.744 1.00 97.25 89 GLU A O 1
ATOM 706 N N . SER A 1 90 ? -7.355 -4.145 -13.782 1.00 97.94 90 SER A N 1
ATOM 707 C CA . SER A 1 90 ? -8.243 -3.369 -12.922 1.00 97.94 90 SER A CA 1
ATOM 708 C C . SER A 1 90 ? -7.633 -3.156 -11.542 1.00 97.94 90 SER A C 1
ATOM 710 O O . SER A 1 90 ? -6.656 -3.798 -11.157 1.00 97.94 90 SER A O 1
ATOM 712 N N . TRP A 1 91 ? -8.240 -2.264 -10.764 1.00 97.75 91 TRP A N 1
ATOM 713 C CA . TRP A 1 91 ? -7.925 -2.119 -9.352 1.00 97.75 91 TRP A CA 1
ATOM 714 C C . TRP A 1 91 ? -9.183 -1.852 -8.535 1.00 97.75 91 TRP A C 1
ATOM 716 O O . TRP A 1 91 ? -10.150 -1.257 -9.013 1.00 97.75 91 TRP A O 1
ATOM 726 N N . THR A 1 92 ? -9.150 -2.264 -7.274 1.00 96.88 92 THR A N 1
ATOM 727 C CA . THR A 1 92 ? -10.191 -1.967 -6.291 1.00 96.88 92 THR A CA 1
ATOM 728 C C . THR A 1 92 ? -9.605 -1.151 -5.154 1.00 96.88 92 THR A C 1
ATOM 730 O O . THR A 1 92 ? -8.518 -1.466 -4.668 1.00 96.88 92 THR A O 1
ATOM 733 N N . GLN A 1 93 ? -10.345 -0.136 -4.713 1.00 95.88 93 GLN A N 1
ATOM 734 C CA . GLN A 1 93 ? -10.000 0.686 -3.557 1.00 95.88 93 GLN A CA 1
ATOM 735 C C . GLN A 1 93 ? -11.080 0.533 -2.502 1.00 95.88 93 GLN A C 1
ATOM 737 O O . GLN A 1 93 ? -12.266 0.625 -2.815 1.00 95.88 93 GLN A O 1
ATOM 742 N N . PHE A 1 94 ? -10.660 0.294 -1.272 1.00 96.81 94 PHE A N 1
ATOM 743 C CA . PHE A 1 94 ? -11.537 0.197 -0.117 1.00 96.81 94 PHE A CA 1
ATOM 744 C C . PHE A 1 94 ? -10.758 0.574 1.141 1.00 96.81 94 PHE A C 1
ATOM 746 O O . PHE A 1 94 ? -9.609 1.008 1.058 1.00 96.81 94 PHE A O 1
ATOM 753 N N . GLU A 1 95 ? -11.378 0.443 2.303 1.00 97.31 95 GLU A N 1
ATOM 754 C CA . GLU A 1 95 ? -10.724 0.714 3.575 1.00 97.31 95 GLU A CA 1
ATOM 755 C C . GLU A 1 95 ? -10.976 -0.422 4.558 1.00 97.31 95 GLU A C 1
ATOM 757 O O . GLU A 1 95 ? -12.092 -0.931 4.667 1.00 97.31 95 GLU A O 1
ATOM 762 N N . GLU A 1 96 ? -9.923 -0.806 5.269 1.00 97.81 96 GLU A N 1
ATOM 763 C CA . GLU A 1 96 ? -10.011 -1.596 6.484 1.00 97.81 96 GLU A CA 1
ATOM 764 C C . GLU A 1 96 ? -9.837 -0.646 7.669 1.00 97.81 96 GLU A C 1
ATOM 766 O O . GLU A 1 96 ? -8.768 -0.068 7.871 1.00 97.81 96 GLU A O 1
ATOM 771 N N . ALA A 1 97 ? -10.897 -0.458 8.446 1.00 97.75 97 ALA A N 1
ATOM 772 C CA . ALA A 1 97 ? -10.849 0.326 9.670 1.00 97.75 97 ALA A CA 1
ATOM 773 C C . ALA A 1 97 ? -10.787 -0.628 10.868 1.00 97.75 97 ALA A C 1
ATOM 775 O O . ALA A 1 97 ? -11.480 -1.644 10.888 1.00 97.75 97 ALA A O 1
ATOM 776 N N . ILE A 1 98 ? -9.956 -0.343 11.867 1.00 96.88 98 ILE A N 1
ATOM 777 C CA . ILE A 1 98 ? -9.786 -1.218 13.038 1.00 96.88 98 ILE A CA 1
ATOM 778 C C . ILE A 1 98 ? -10.154 -0.458 14.305 1.00 96.88 98 ILE A C 1
ATOM 780 O O . ILE A 1 98 ? -9.684 0.656 14.497 1.00 96.88 98 ILE A O 1
ATOM 784 N N . LEU A 1 99 ? -10.957 -1.070 15.177 1.00 95.38 99 LEU A N 1
ATOM 785 C CA . LEU A 1 99 ? -11.222 -0.600 16.538 1.00 95.38 99 LEU A CA 1
ATOM 786 C C . LEU A 1 99 ? -10.651 -1.591 17.549 1.00 95.38 99 LEU A C 1
ATOM 788 O O . LEU A 1 99 ? -11.047 -2.757 17.587 1.00 95.38 99 LEU A O 1
ATOM 792 N N . THR A 1 100 ? -9.763 -1.119 18.410 1.00 93.31 100 THR A N 1
ATOM 793 C CA . THR A 1 100 ? -9.233 -1.892 19.529 1.00 93.31 100 THR A CA 1
ATOM 794 C C . THR A 1 100 ? -10.247 -1.924 20.665 1.00 93.31 100 THR A C 1
ATOM 796 O O . THR A 1 100 ? -10.702 -0.879 21.139 1.00 93.31 100 THR A O 1
ATOM 799 N N . LEU A 1 101 ? -10.612 -3.131 21.109 1.00 89.06 101 LEU A N 1
ATOM 800 C CA . LEU A 1 101 ? -11.601 -3.308 22.165 1.00 89.06 101 LEU A CA 1
ATOM 801 C C . LEU A 1 101 ? -10.948 -3.227 23.541 1.00 89.06 101 LEU A C 1
ATOM 803 O O . LEU A 1 101 ? -10.043 -3.992 23.872 1.00 89.06 101 LEU A O 1
ATOM 807 N N . ASN A 1 102 ? -11.457 -2.333 24.380 1.00 80.38 102 ASN A N 1
ATOM 808 C CA . ASN A 1 102 ? -11.160 -2.335 25.799 1.00 80.38 102 ASN A CA 1
ATOM 809 C C . ASN A 1 102 ? -12.168 -3.241 26.507 1.00 80.38 102 ASN A C 1
ATOM 811 O O . ASN A 1 102 ? -13.262 -2.812 26.864 1.00 80.38 102 ASN A O 1
ATOM 815 N N . THR A 1 103 ? -11.788 -4.494 26.748 1.00 64.44 103 THR A N 1
ATOM 816 C CA . THR A 1 103 ? -12.643 -5.480 27.432 1.00 64.44 103 THR A CA 1
ATOM 817 C C . THR A 1 103 ? -12.987 -5.100 28.878 1.00 64.44 103 THR A C 1
ATOM 819 O O . THR A 1 103 ? -13.861 -5.722 29.475 1.00 64.44 103 THR A O 1
ATOM 822 N N . ALA A 1 104 ? -12.326 -4.083 29.444 1.00 59.56 104 ALA A N 1
ATOM 823 C CA . ALA A 1 104 ? -12.594 -3.552 30.776 1.00 59.56 104 ALA A CA 1
ATOM 824 C C . ALA A 1 104 ? -13.437 -2.256 30.775 1.00 59.56 104 ALA A C 1
ATOM 826 O O . ALA A 1 104 ? -13.656 -1.709 31.856 1.00 59.56 104 ALA A O 1
ATOM 827 N N . ALA A 1 105 ? -13.889 -1.752 29.613 1.00 58.47 105 ALA A N 1
ATOM 828 C CA . ALA A 1 105 ? -14.690 -0.529 29.497 1.00 58.47 105 ALA A CA 1
ATOM 829 C C . ALA A 1 105 ? -16.084 -0.771 28.888 1.00 58.47 105 ALA A C 1
ATOM 831 O O . ALA A 1 105 ? -16.273 -1.554 27.962 1.00 58.47 105 ALA A O 1
ATOM 832 N N . PHE A 1 106 ? -17.043 -0.070 29.487 1.00 56.78 106 PHE A N 1
ATOM 833 C CA . PHE A 1 106 ? -18.495 -0.157 29.369 1.00 56.78 106 PHE A CA 1
ATOM 834 C C . PHE A 1 106 ? -19.082 0.142 27.979 1.00 56.78 106 PHE A C 1
ATOM 836 O O . PHE A 1 106 ? -18.576 0.990 27.249 1.00 56.78 106 PHE A O 1
ATOM 843 N N . LEU A 1 107 ? -20.246 -0.454 27.691 1.00 63.44 107 LEU A N 1
ATOM 844 C CA . LEU A 1 107 ? -21.246 0.148 26.804 1.00 63.44 107 LEU A CA 1
ATOM 845 C C . LEU A 1 107 ? -21.988 1.284 27.538 1.00 63.44 107 LEU A C 1
ATOM 847 O O . LEU A 1 107 ? -22.117 1.236 28.770 1.00 63.44 107 LEU A O 1
ATOM 851 N N . PRO A 1 108 ? -22.569 2.259 26.816 1.00 60.81 108 PRO A N 1
ATOM 852 C CA . PRO A 1 108 ? -23.435 3.273 27.416 1.00 60.81 108 PRO A CA 1
ATOM 853 C C . PRO A 1 108 ? -24.502 2.659 28.331 1.00 60.81 108 PRO A C 1
ATOM 855 O O . PRO A 1 108 ? -25.148 1.671 27.983 1.00 60.81 108 PRO A O 1
ATOM 858 N N . GLY A 1 109 ? -24.685 3.242 29.518 1.00 60.72 109 GLY A N 1
ATOM 859 C CA . GLY A 1 109 ? -25.675 2.774 30.495 1.00 60.72 109 GLY A CA 1
ATOM 860 C C . GLY A 1 109 ? -25.228 1.612 31.387 1.00 60.72 109 GLY A C 1
ATOM 861 O O . GLY A 1 109 ? -26.065 1.024 32.063 1.00 60.72 109 GLY A O 1
ATOM 862 N N . GLY A 1 110 ? -23.936 1.275 31.425 1.00 58.03 110 GLY A N 1
ATOM 863 C CA . GLY A 1 110 ? -23.424 0.275 32.367 1.00 58.03 110 GLY A CA 1
ATOM 864 C C . GLY A 1 110 ? -23.454 -1.169 31.845 1.00 58.03 110 GLY A C 1
ATOM 865 O O . GLY A 1 110 ? -23.160 -2.099 32.594 1.00 58.03 110 GLY A O 1
ATOM 866 N N . SER A 1 111 ? -23.815 -1.367 30.574 1.00 61.88 111 SER A N 1
ATOM 867 C CA . SER A 1 111 ? -23.960 -2.702 29.988 1.00 61.88 111 SER A CA 1
ATOM 868 C C . SER A 1 111 ? -22.599 -3.295 29.614 1.00 61.88 111 SER A C 1
ATOM 870 O O . SER A 1 111 ? -21.692 -2.586 29.175 1.00 61.88 111 SER A O 1
ATOM 872 N N . ILE A 1 112 ? -22.458 -4.608 29.784 1.00 61.78 112 ILE A N 1
ATOM 873 C CA . ILE A 1 112 ? -21.251 -5.359 29.429 1.00 61.78 112 ILE A CA 1
ATOM 874 C C . ILE A 1 112 ? -21.630 -6.307 28.297 1.00 61.78 112 ILE A C 1
ATOM 876 O O . ILE A 1 112 ? -22.563 -7.098 28.442 1.00 61.78 112 ILE A O 1
ATOM 880 N N . VAL A 1 113 ? -20.905 -6.239 27.181 1.00 65.06 113 VAL A N 1
ATOM 881 C CA . VAL A 1 113 ? -20.981 -7.289 26.163 1.00 65.06 113 VAL A CA 1
ATOM 882 C C . VAL A 1 113 ? -20.369 -8.552 26.772 1.00 65.06 113 VAL A C 1
ATOM 884 O O . VAL A 1 113 ? -19.201 -8.539 27.161 1.00 65.06 113 VAL A O 1
ATOM 887 N N . GLN A 1 114 ? -21.157 -9.621 26.908 1.00 67.25 114 GLN A N 1
ATOM 888 C CA . GLN A 1 114 ? -20.709 -10.836 27.596 1.00 67.25 114 GLN A CA 1
ATOM 889 C C . GLN A 1 114 ? -19.593 -11.552 26.830 1.00 67.25 114 GLN A C 1
ATOM 891 O O . GLN A 1 114 ? -18.678 -12.091 27.455 1.00 67.25 114 GLN A O 1
ATOM 896 N N . THR A 1 115 ? -19.640 -11.531 25.492 1.00 80.12 115 THR A N 1
ATOM 897 C CA . THR A 1 115 ? -18.608 -12.126 24.639 1.00 80.12 115 THR A CA 1
ATOM 898 C C . THR A 1 115 ? -18.111 -11.151 23.576 1.00 80.12 115 THR A C 1
ATOM 900 O O . THR A 1 115 ? -18.822 -10.264 23.117 1.00 80.12 115 THR A O 1
ATOM 903 N N . VAL A 1 116 ? -16.858 -11.306 23.146 1.00 82.81 116 VAL A N 1
ATOM 904 C CA . VAL A 1 116 ? -16.276 -10.434 22.109 1.00 82.81 116 VAL A CA 1
ATOM 905 C C . VAL A 1 116 ? -17.026 -10.588 20.775 1.00 82.81 116 VAL A C 1
ATOM 907 O O . VAL A 1 116 ? -17.091 -9.663 19.972 1.00 82.81 116 VAL A O 1
ATOM 910 N N . GLN A 1 117 ? -17.624 -11.755 20.558 1.00 87.75 117 GLN A N 1
ATOM 911 C CA . GLN A 1 117 ? -18.348 -12.139 19.356 1.00 87.75 117 GLN A CA 1
ATOM 912 C C . GLN A 1 117 ? -19.666 -11.379 19.178 1.00 87.75 117 GLN A C 1
ATOM 914 O O . GLN A 1 117 ? -20.097 -11.231 18.041 1.00 87.75 117 GLN A O 1
ATOM 919 N N . ASP A 1 118 ? -20.255 -10.841 20.250 1.00 87.62 118 ASP A N 1
ATOM 920 C CA . ASP A 1 118 ? -21.527 -10.104 20.182 1.00 87.62 118 ASP A CA 1
ATOM 921 C C . ASP A 1 118 ? -21.338 -8.618 19.802 1.00 87.62 118 ASP A C 1
ATOM 923 O O . ASP A 1 118 ? -22.306 -7.885 19.573 1.00 87.62 118 ASP A O 1
ATOM 927 N N . TRP A 1 119 ? -20.091 -8.133 19.746 1.00 88.94 119 TRP A N 1
ATOM 928 C CA . TRP A 1 119 ? -19.783 -6.734 19.432 1.00 88.94 119 TRP A CA 1
ATOM 929 C C . TRP A 1 119 ? -20.267 -6.274 18.049 1.00 88.94 119 TRP A C 1
ATOM 931 O O . TRP A 1 119 ? -20.848 -5.186 17.986 1.00 88.94 119 TRP A O 1
ATOM 941 N N . PRO A 1 120 ? -20.059 -7.035 16.952 1.00 92.44 120 PRO A N 1
ATOM 942 C CA . PRO A 1 120 ? -20.581 -6.675 15.637 1.00 92.44 120 PRO A CA 1
ATOM 943 C C . PRO A 1 120 ? -22.088 -6.398 15.651 1.00 92.44 120 PRO A C 1
ATOM 945 O O . PRO A 1 120 ? -22.510 -5.321 15.230 1.00 92.44 120 PRO A O 1
ATOM 948 N N . ASP A 1 121 ? -22.884 -7.314 16.206 1.00 91.06 121 ASP A N 1
ATOM 949 C CA . ASP A 1 121 ? -24.348 -7.199 16.245 1.00 91.06 121 ASP A CA 1
ATOM 950 C C . ASP A 1 121 ? -24.809 -6.044 17.139 1.00 91.06 121 ASP A C 1
ATOM 952 O O . ASP A 1 121 ? -25.730 -5.297 16.791 1.00 91.06 121 ASP A O 1
ATOM 956 N N . THR A 1 122 ? -24.126 -5.847 18.270 1.00 89.75 122 THR A N 1
ATOM 957 C CA . THR A 1 122 ? -24.394 -4.730 19.183 1.00 89.75 122 THR A CA 1
ATOM 958 C C . THR A 1 122 ? -24.182 -3.389 18.479 1.00 89.75 122 THR A C 1
ATOM 960 O O . THR A 1 122 ? -25.036 -2.504 18.555 1.00 89.75 122 THR A O 1
ATOM 963 N N . LEU A 1 123 ? -23.064 -3.237 17.762 1.00 90.44 123 LEU A N 1
ATOM 964 C CA . LEU A 1 123 ? -22.740 -1.997 17.064 1.00 90.44 123 LEU A CA 1
ATOM 965 C C . LEU A 1 123 ? -23.686 -1.744 15.884 1.00 90.44 123 LEU A C 1
ATOM 967 O O . LEU A 1 123 ? -24.150 -0.618 15.703 1.00 90.44 123 LEU A O 1
ATOM 971 N N . LEU A 1 124 ? -24.006 -2.787 15.112 1.00 92.88 124 LEU A N 1
ATOM 972 C CA . LEU A 1 124 ? -24.973 -2.707 14.015 1.00 92.88 124 LEU A CA 1
ATOM 973 C C . LEU A 1 124 ? -26.347 -2.256 14.516 1.00 92.88 124 LEU A C 1
ATOM 975 O O . LEU A 1 124 ? -26.952 -1.369 13.920 1.00 92.88 124 LEU A O 1
ATOM 979 N N . THR A 1 125 ? -26.806 -2.809 15.641 1.00 91.69 125 THR A N 1
ATOM 980 C CA . THR A 1 125 ? -28.077 -2.421 16.267 1.00 91.69 125 THR A CA 1
ATOM 981 C C . THR A 1 125 ? -28.039 -0.973 16.753 1.00 91.69 125 THR A C 1
ATOM 983 O O . THR A 1 125 ? -28.972 -0.210 16.512 1.00 91.69 125 THR A O 1
ATOM 986 N N . ALA A 1 126 ? -26.949 -0.562 17.406 1.00 90.00 126 ALA A N 1
ATOM 987 C CA . ALA A 1 126 ? -26.800 0.790 17.938 1.00 90.00 126 ALA A CA 1
ATOM 988 C C . ALA A 1 126 ? -26.750 1.874 16.850 1.00 90.00 126 ALA A C 1
ATOM 990 O O . ALA A 1 126 ? -27.223 2.990 17.065 1.00 90.00 126 ALA A O 1
ATOM 991 N N . LEU A 1 127 ? -26.174 1.557 15.687 1.00 92.81 127 LEU A N 1
ATOM 992 C CA . LEU A 1 127 ? -25.973 2.500 14.586 1.00 92.81 127 LEU A CA 1
ATOM 993 C C . LEU A 1 127 ? -26.937 2.287 13.409 1.00 92.81 127 LEU A C 1
ATOM 995 O O . LEU A 1 127 ? -26.753 2.913 12.364 1.00 92.81 127 LEU A O 1
ATOM 999 N N . GLN A 1 128 ? -27.984 1.470 13.570 1.00 92.44 128 GLN A N 1
ATOM 1000 C CA . GLN A 1 128 ? -28.931 1.123 12.499 1.00 92.44 128 GLN A CA 1
ATOM 1001 C C . GLN A 1 128 ? -29.594 2.344 11.836 1.00 92.44 128 GLN A C 1
ATOM 1003 O O . GLN A 1 128 ? -29.836 2.348 10.628 1.00 92.44 128 GLN A O 1
ATOM 1008 N N . ASP A 1 129 ? -29.835 3.413 12.602 1.00 94.38 129 ASP A N 1
ATOM 1009 C CA . ASP A 1 129 ? -30.464 4.638 12.098 1.00 94.38 129 ASP A CA 1
ATOM 1010 C C . ASP A 1 129 ? -29.506 5.481 11.237 1.00 94.38 129 ASP A C 1
ATOM 1012 O O . ASP A 1 129 ? -29.939 6.311 10.429 1.00 94.38 129 ASP A O 1
ATOM 1016 N N . ASN A 1 130 ? -28.191 5.250 11.345 1.00 95.00 130 ASN A N 1
ATOM 1017 C CA . ASN A 1 130 ? -27.192 5.901 10.509 1.00 95.00 130 ASN A CA 1
ATOM 1018 C C . ASN A 1 130 ? -27.035 5.161 9.172 1.00 95.00 130 ASN A C 1
ATOM 1020 O O . ASN A 1 130 ? -26.129 4.350 8.958 1.00 95.00 130 ASN A O 1
ATOM 1024 N N . LYS A 1 131 ? -27.926 5.485 8.231 1.00 94.31 131 LYS A N 1
ATOM 1025 C CA . LYS A 1 131 ? -27.954 4.892 6.883 1.00 94.31 131 LYS A CA 1
ATOM 1026 C C . LYS A 1 131 ? -26.673 5.113 6.075 1.00 94.31 131 LYS A C 1
ATOM 1028 O O . LYS A 1 131 ? -26.346 4.289 5.229 1.00 94.31 131 LYS A O 1
ATOM 1033 N N . ALA A 1 132 ? -25.973 6.230 6.285 1.00 93.38 132 ALA A N 1
ATOM 1034 C CA . ALA A 1 132 ? -24.735 6.520 5.562 1.00 93.38 132 ALA A CA 1
ATOM 1035 C C . ALA A 1 132 ? -23.609 5.580 6.010 1.00 93.38 132 ALA A C 1
ATOM 1037 O O . ALA A 1 132 ? -22.964 4.957 5.169 1.00 93.38 132 ALA A O 1
ATOM 1038 N N . TRP A 1 133 ? -23.452 5.423 7.328 1.00 94.88 133 TRP A N 1
ATOM 1039 C CA . TRP A 1 133 ? -22.467 4.529 7.935 1.00 94.88 133 TRP A CA 1
ATOM 1040 C C . TRP A 1 133 ? -22.728 3.064 7.560 1.00 94.88 133 TRP A C 1
ATOM 1042 O O . TRP A 1 133 ? -21.847 2.388 7.035 1.00 94.88 133 TRP A O 1
ATOM 1052 N N . THR A 1 134 ? -23.969 2.596 7.726 1.00 92.81 134 THR A N 1
ATOM 1053 C CA . THR A 1 134 ? -24.352 1.208 7.405 1.00 92.81 134 THR A CA 1
ATOM 1054 C C . THR A 1 134 ? -24.212 0.882 5.918 1.00 92.81 134 THR A C 1
ATOM 1056 O O . THR A 1 134 ? -23.774 -0.210 5.577 1.00 92.81 134 THR A O 1
ATOM 1059 N N . LYS A 1 135 ? -24.517 1.825 5.015 1.00 95.56 135 LYS A N 1
ATOM 1060 C CA . LYS A 1 135 ? -24.346 1.627 3.565 1.00 95.56 135 LYS A CA 1
ATOM 1061 C C . LYS A 1 135 ? -22.879 1.492 3.148 1.00 95.56 135 LYS A C 1
ATOM 1063 O O . LYS A 1 135 ? -22.604 0.839 2.146 1.00 95.56 135 LYS A O 1
ATOM 1068 N N . ASN A 1 136 ? -21.959 2.147 3.856 1.00 96.38 136 ASN A N 1
ATOM 1069 C CA . ASN A 1 136 ? -20.532 2.067 3.549 1.00 96.38 136 ASN A CA 1
ATOM 1070 C C . ASN A 1 136 ? -19.869 0.813 4.142 1.00 96.38 136 ASN A C 1
ATOM 1072 O O . ASN A 1 136 ? -18.741 0.499 3.788 1.00 96.38 136 ASN A O 1
ATOM 1076 N N . LEU A 1 137 ? -20.541 0.087 5.033 1.00 96.88 137 LEU A N 1
ATOM 1077 C CA . LEU A 1 137 ? -19.996 -1.089 5.694 1.00 96.88 137 LEU A CA 1
ATOM 1078 C C . LEU A 1 137 ? -20.257 -2.363 4.872 1.00 96.88 137 LEU A C 1
ATOM 1080 O O . LEU A 1 137 ? -21.404 -2.703 4.597 1.00 96.88 137 LEU A O 1
ATOM 1084 N N . ARG A 1 138 ? -19.198 -3.104 4.527 1.00 96.69 138 ARG A N 1
ATOM 1085 C CA . ARG A 1 138 ? -19.286 -4.423 3.872 1.00 96.69 138 ARG A CA 1
ATOM 1086 C C . ARG A 1 138 ? -19.287 -5.576 4.870 1.00 96.69 138 ARG A C 1
ATOM 1088 O O . ARG A 1 138 ? -20.055 -6.518 4.710 1.00 96.69 138 ARG A O 1
ATOM 1095 N N . ALA A 1 139 ? -18.402 -5.524 5.863 1.00 97.12 139 ALA A N 1
ATOM 1096 C CA . ALA A 1 139 ? -18.228 -6.599 6.837 1.00 97.12 139 ALA A CA 1
ATOM 1097 C C . ALA A 1 139 ? -17.656 -6.076 8.158 1.00 97.12 139 ALA A C 1
ATOM 1099 O O . ALA A 1 139 ? -16.909 -5.095 8.168 1.00 97.12 139 ALA A O 1
ATOM 1100 N N . ILE A 1 140 ? -17.971 -6.774 9.250 1.00 97.12 140 ILE A N 1
ATOM 1101 C CA . ILE A 1 140 ? -17.335 -6.611 10.560 1.00 97.12 140 ILE A CA 1
ATOM 1102 C C . ILE A 1 140 ? -16.791 -7.973 10.978 1.00 97.12 140 ILE A C 1
ATOM 1104 O O . ILE A 1 140 ? -17.533 -8.951 11.025 1.00 97.12 140 ILE A O 1
ATOM 1108 N N . GLU A 1 141 ? -15.508 -8.031 11.309 1.00 96.75 141 GLU A N 1
ATOM 1109 C CA . GLU A 1 141 ? -14.831 -9.247 11.749 1.00 96.75 141 GLU A CA 1
ATOM 1110 C C . GLU A 1 141 ? -14.170 -9.025 13.108 1.00 96.75 141 GLU A C 1
ATOM 1112 O O . GLU A 1 141 ? -13.555 -7.986 13.357 1.00 96.75 141 GLU A O 1
ATOM 1117 N N . VAL A 1 142 ? -14.260 -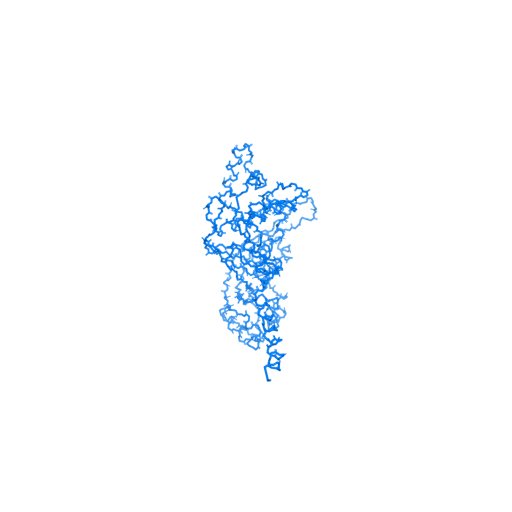10.022 13.987 1.00 95.12 142 VAL A N 1
ATOM 1118 C CA . VAL A 1 142 ? -13.535 -10.020 15.259 1.00 95.12 142 VAL A CA 1
ATOM 1119 C C . VAL A 1 142 ? -12.144 -10.599 15.032 1.00 95.12 142 VAL A C 1
ATOM 1121 O O . VAL A 1 142 ? -11.991 -11.775 14.707 1.00 95.12 142 VAL A O 1
ATOM 1124 N N . ILE A 1 143 ? -11.120 -9.783 15.255 1.00 94.94 143 ILE A N 1
ATOM 1125 C CA . ILE A 1 143 ? -9.728 -10.220 15.300 1.00 94.94 143 ILE A CA 1
ATOM 1126 C C . ILE A 1 143 ? -9.414 -10.639 16.743 1.00 94.94 143 ILE A C 1
ATOM 1128 O O . ILE A 1 143 ? -9.556 -9.818 17.658 1.00 94.94 143 ILE A O 1
ATOM 1132 N N . PRO A 1 144 ? -8.977 -11.889 16.985 1.00 92.69 144 PRO A N 1
ATOM 1133 C CA . PRO A 1 144 ? -8.609 -12.331 18.321 1.00 92.69 144 PRO A CA 1
ATOM 1134 C C . PRO A 1 144 ? -7.393 -11.559 18.842 1.00 92.69 144 PRO A C 1
ATOM 1136 O O . PRO A 1 144 ? -6.526 -11.128 18.079 1.00 92.69 144 PRO A O 1
ATOM 1139 N N . GLY A 1 145 ? -7.323 -11.407 20.165 1.00 92.06 145 GLY A N 1
ATOM 1140 C CA . GLY A 1 145 ? -6.155 -10.818 20.810 1.00 92.06 145 GLY A CA 1
ATOM 1141 C C . GLY A 1 145 ? -4.897 -11.640 20.529 1.00 92.06 145 GLY A C 1
ATOM 1142 O O . GLY A 1 145 ? -4.944 -12.870 20.458 1.00 92.06 145 GLY A O 1
ATOM 1143 N N . LYS A 1 146 ? -3.763 -10.959 20.379 1.00 94.31 146 LYS A N 1
ATOM 1144 C CA . LYS A 1 146 ? -2.462 -11.583 20.121 1.00 94.31 146 LYS A CA 1
ATOM 1145 C C . LYS A 1 146 ? -1.375 -10.912 20.944 1.00 94.31 146 LYS A C 1
ATOM 1147 O O . LYS A 1 146 ? -1.459 -9.730 21.258 1.00 94.31 146 LYS A O 1
ATOM 1152 N N . THR A 1 147 ? -0.348 -11.672 21.304 1.00 95.19 147 THR A N 1
ATOM 1153 C CA . THR A 1 147 ? 0.837 -11.117 21.965 1.00 95.19 147 THR A CA 1
ATOM 1154 C C . THR A 1 147 ? 1.949 -10.966 20.946 1.00 95.19 147 THR A C 1
ATOM 1156 O O . THR A 1 147 ? 2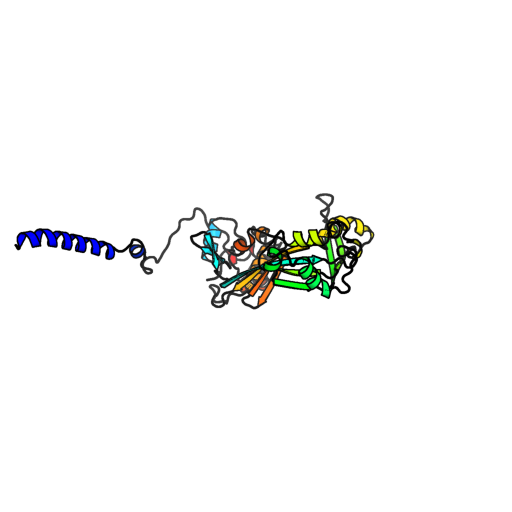.300 -11.935 20.278 1.00 95.19 147 THR A O 1
ATOM 1159 N N . GLU A 1 148 ? 2.512 -9.769 20.850 1.00 94.56 148 GLU A N 1
ATOM 1160 C CA . GLU A 1 148 ? 3.606 -9.454 19.936 1.00 94.56 148 GLU A CA 1
ATOM 1161 C C . GLU A 1 148 ? 4.754 -8.793 20.691 1.00 94.56 148 GLU A C 1
ATOM 1163 O O . GLU A 1 148 ? 4.568 -8.169 21.737 1.00 94.56 148 GLU A O 1
ATOM 1168 N N . GLN A 1 149 ? 5.963 -8.950 20.164 1.00 94.94 149 GLN A N 1
ATOM 1169 C CA . GLN A 1 149 ? 7.133 -8.224 20.637 1.00 94.94 149 GLN A CA 1
ATOM 1170 C C . GLN A 1 149 ? 7.522 -7.191 19.591 1.00 94.94 149 GLN A C 1
ATOM 1172 O O . GLN A 1 149 ? 7.448 -7.462 18.394 1.00 94.94 149 GLN A O 1
ATOM 1177 N N . GLY A 1 150 ? 7.965 -6.030 20.049 1.00 93.06 150 GLY A N 1
ATOM 1178 C CA . GLY A 1 150 ? 8.403 -4.951 19.180 1.00 93.06 150 GLY A CA 1
ATOM 1179 C C . GLY A 1 150 ? 9.547 -4.165 19.793 1.00 93.06 150 GLY A C 1
ATOM 1180 O O . GLY A 1 150 ? 10.028 -4.462 20.890 1.00 93.06 150 GLY A O 1
ATOM 1181 N N . GLU A 1 151 ? 9.990 -3.154 19.062 1.00 93.25 151 GLU A N 1
ATOM 1182 C CA . GLU A 1 151 ? 11.022 -2.225 19.495 1.00 93.25 151 GLU A CA 1
ATOM 1183 C C . GLU A 1 151 ? 10.629 -0.817 19.056 1.00 93.25 151 GLU A C 1
ATOM 1185 O O . GLU A 1 151 ? 10.323 -0.592 17.888 1.00 93.25 151 GLU A O 1
ATOM 1190 N N . VAL A 1 152 ? 10.625 0.124 19.999 1.00 90.38 152 VAL A N 1
ATOM 1191 C CA . VAL A 1 152 ? 10.513 1.552 19.693 1.00 90.38 152 VAL A CA 1
ATOM 1192 C C . VAL A 1 152 ? 11.913 2.137 19.611 1.00 90.38 152 VAL A C 1
ATOM 1194 O O . VAL A 1 152 ? 12.741 1.902 20.493 1.00 90.38 152 VAL A O 1
ATOM 1197 N N . VAL A 1 153 ? 12.163 2.932 18.572 1.00 88.44 153 VAL A N 1
ATOM 1198 C CA . VAL A 1 153 ? 13.389 3.721 18.442 1.00 88.44 153 VAL A CA 1
ATOM 1199 C C . VAL A 1 153 ? 13.099 5.147 18.891 1.00 88.44 153 VAL A C 1
ATOM 1201 O O . VAL A 1 153 ? 12.334 5.872 18.253 1.00 88.44 153 VAL A O 1
ATOM 1204 N N . LEU A 1 154 ? 13.713 5.557 19.995 1.00 82.81 154 LEU A N 1
ATOM 1205 C CA . LEU A 1 154 ? 13.669 6.934 20.454 1.00 82.81 154 LEU A CA 1
ATOM 1206 C C . LEU A 1 154 ? 14.750 7.757 19.744 1.00 82.81 154 LEU A C 1
ATOM 1208 O O . LEU A 1 154 ? 15.887 7.288 19.593 1.00 82.81 154 LEU A O 1
ATOM 1212 N N . PRO A 1 155 ? 14.419 8.986 19.304 1.00 79.94 155 PRO A N 1
ATOM 1213 C CA . PRO A 1 155 ? 15.420 9.889 18.765 1.00 79.94 155 PRO A CA 1
ATOM 1214 C C . PRO A 1 155 ? 16.479 10.177 19.839 1.00 79.94 155 PRO A C 1
ATOM 1216 O O . PRO A 1 155 ? 16.151 10.235 21.028 1.00 79.94 155 PRO A O 1
ATOM 1219 N N . PRO A 1 156 ? 17.747 10.345 19.445 1.00 79.94 156 PRO A N 1
ATOM 1220 C CA . PRO A 1 156 ? 18.809 10.601 20.401 1.00 79.94 156 PRO A CA 1
ATOM 1221 C C . PRO A 1 156 ? 18.616 11.970 21.067 1.00 79.94 156 PRO A C 1
ATOM 1223 O O . PRO A 1 156 ? 18.219 12.936 20.414 1.00 79.94 156 PRO A O 1
ATOM 1226 N N . VAL A 1 157 ? 18.915 12.055 22.368 1.00 75.06 157 VAL A N 1
ATOM 1227 C CA . VAL A 1 157 ? 18.790 13.301 23.148 1.00 75.06 157 VAL A CA 1
ATOM 1228 C C . VAL A 1 157 ? 19.740 14.382 22.615 1.00 75.06 157 VAL A C 1
ATOM 1230 O O . VAL A 1 157 ? 19.365 15.549 22.554 1.00 75.06 157 VAL A O 1
ATOM 1233 N N . ASN A 1 158 ? 20.934 13.994 22.148 1.00 77.00 158 ASN A N 1
ATOM 1234 C CA . ASN A 1 158 ? 21.850 14.866 21.411 1.00 77.00 158 ASN A CA 1
ATOM 1235 C C . ASN A 1 158 ? 22.093 14.326 19.999 1.00 77.00 158 ASN A C 1
ATOM 1237 O O . ASN A 1 158 ? 22.205 13.121 19.808 1.00 77.00 158 ASN A O 1
ATOM 1241 N N . SER A 1 159 ? 22.327 15.197 19.012 1.00 71.69 159 SER A N 1
ATOM 1242 C CA . SER A 1 159 ? 22.596 14.792 17.615 1.00 71.69 159 SER A CA 1
ATOM 1243 C C . SER A 1 159 ? 23.820 13.879 17.416 1.00 71.69 159 SER A C 1
ATOM 1245 O O . SER A 1 159 ? 24.010 13.360 16.320 1.00 71.69 159 SER A O 1
ATOM 1247 N N . LYS A 1 160 ? 24.669 13.710 18.440 1.00 72.69 160 LYS A N 1
ATOM 1248 C CA . LYS A 1 160 ? 25.840 12.815 18.419 1.00 72.69 160 LYS A CA 1
ATOM 1249 C C . LYS A 1 160 ? 25.572 11.439 19.035 1.00 72.69 160 LYS A C 1
ATOM 1251 O O . LYS A 1 160 ? 26.380 10.535 18.831 1.00 72.69 160 LYS A O 1
ATOM 1256 N N . ASP A 1 161 ? 24.486 11.284 19.786 1.00 80.25 161 ASP A N 1
ATOM 1257 C CA . ASP A 1 161 ? 24.163 10.027 20.449 1.00 80.25 161 ASP A CA 1
ATOM 1258 C C . ASP A 1 161 ? 23.474 9.072 19.470 1.00 80.25 161 ASP A C 1
ATOM 1260 O O . ASP A 1 161 ? 22.836 9.480 18.495 1.00 80.25 161 ASP A O 1
ATOM 1264 N N . LYS A 1 162 ? 23.617 7.768 19.713 1.00 79.19 162 LYS A N 1
ATOM 1265 C CA . LYS A 1 162 ? 22.887 6.767 18.932 1.00 79.19 162 LYS A CA 1
ATOM 1266 C C . LYS A 1 162 ? 21.414 6.758 19.361 1.00 79.19 162 LYS A C 1
ATOM 1268 O O . LYS A 1 162 ? 21.147 6.930 20.550 1.00 79.19 162 LYS A O 1
ATOM 1273 N N . PRO A 1 163 ? 20.472 6.517 18.432 1.00 83.62 163 PRO A N 1
ATOM 1274 C CA . PRO A 1 163 ? 19.073 6.309 18.783 1.00 83.62 163 PRO A CA 1
ATOM 1275 C C . PRO A 1 163 ? 18.940 5.190 19.816 1.00 83.62 163 PRO A C 1
ATOM 1277 O O . PRO A 1 163 ? 19.561 4.130 19.675 1.00 83.62 163 PRO A O 1
ATOM 1280 N N . GLU A 1 164 ? 18.140 5.425 20.849 1.00 86.75 164 GLU A N 1
ATOM 1281 C CA . GLU A 1 164 ? 17.900 4.430 21.884 1.00 86.75 164 GLU A CA 1
ATOM 1282 C C . GLU A 1 164 ? 16.788 3.481 21.443 1.00 86.75 164 GLU A C 1
ATOM 1284 O O . GLU A 1 164 ? 15.749 3.899 20.939 1.00 86.75 164 GLU A O 1
ATOM 1289 N N . LYS A 1 165 ? 17.005 2.185 21.648 1.00 91.06 165 LYS A N 1
ATOM 1290 C CA . LYS A 1 165 ? 16.051 1.130 21.318 1.00 91.06 165 LYS A CA 1
ATOM 1291 C C . LYS A 1 165 ? 15.418 0.591 22.593 1.00 91.06 165 LYS A C 1
ATOM 1293 O O . LYS A 1 165 ? 16.126 0.130 23.491 1.00 91.06 165 LYS A O 1
ATOM 1298 N N . ILE A 1 166 ? 14.091 0.644 22.667 1.00 91.69 166 ILE A N 1
ATOM 1299 C CA . ILE A 1 166 ? 13.311 0.120 23.789 1.00 91.69 166 ILE A CA 1
ATOM 1300 C C . ILE A 1 166 ? 12.486 -1.066 23.290 1.00 91.69 166 ILE A C 1
ATOM 1302 O O . ILE A 1 166 ? 11.446 -0.867 22.655 1.00 91.69 166 ILE A O 1
ATOM 1306 N N . PRO A 1 167 ? 12.920 -2.305 23.566 1.00 95.25 167 PRO A N 1
ATOM 1307 C CA . PRO A 1 167 ? 12.120 -3.474 23.255 1.00 95.25 167 PRO A CA 1
ATOM 1308 C C . PRO A 1 167 ? 10.943 -3.598 24.229 1.00 95.25 167 PRO A C 1
ATOM 1310 O O . PRO A 1 167 ? 11.080 -3.366 25.435 1.00 95.25 167 PRO A O 1
ATOM 1313 N N . TYR A 1 168 ? 9.791 -4.013 23.716 1.00 95.00 168 TYR A N 1
ATOM 1314 C CA . TYR A 1 168 ? 8.555 -4.175 24.476 1.00 95.00 168 TYR A CA 1
ATOM 1315 C C . TYR A 1 168 ? 7.804 -5.447 24.067 1.00 95.00 168 TYR A C 1
ATOM 1317 O O . TYR A 1 168 ? 8.052 -6.039 23.015 1.00 95.00 168 TYR A O 1
ATOM 1325 N N . THR A 1 169 ? 6.870 -5.848 24.919 1.00 96.44 169 THR A N 1
ATOM 1326 C CA . THR A 1 169 ? 5.846 -6.856 24.662 1.00 96.44 169 THR A CA 1
ATOM 1327 C C . THR A 1 169 ? 4.491 -6.163 24.722 1.00 96.44 169 THR A C 1
ATOM 1329 O O . THR A 1 169 ? 4.204 -5.443 25.680 1.00 96.44 169 THR A O 1
ATOM 1332 N N . VAL A 1 170 ? 3.660 -6.369 23.706 1.00 96.00 170 VAL A N 1
ATOM 1333 C CA . VAL A 1 170 ? 2.280 -5.888 23.659 1.00 96.00 170 VAL A CA 1
ATOM 1334 C C . VAL A 1 170 ? 1.329 -7.079 23.638 1.00 96.00 170 VAL A C 1
ATOM 1336 O O . VAL A 1 170 ? 1.380 -7.925 22.749 1.00 96.00 170 VAL A O 1
ATOM 1339 N N . HIS A 1 171 ? 0.455 -7.153 24.632 1.00 94.62 171 HIS A N 1
ATOM 1340 C CA . HIS A 1 171 ? -0.675 -8.069 24.686 1.00 94.62 171 HIS A CA 1
ATOM 1341 C C . HIS A 1 171 ? -1.875 -7.361 24.062 1.00 94.62 171 HIS A C 1
ATOM 1343 O O . HIS A 1 171 ? -2.644 -6.705 24.758 1.00 94.62 171 HIS A O 1
ATOM 1349 N N . GLN A 1 172 ? -2.004 -7.427 22.740 1.00 92.44 172 GLN A N 1
ATOM 1350 C CA . GLN A 1 172 ? -3.098 -6.767 22.036 1.00 92.44 172 GLN A CA 1
ATOM 1351 C C . GLN A 1 172 ? -4.426 -7.413 22.444 1.00 92.44 172 GLN A C 1
ATOM 1353 O O . GLN A 1 172 ? -4.564 -8.639 22.332 1.00 92.44 172 GLN A O 1
ATOM 1358 N N . PRO A 1 173 ? -5.413 -6.625 22.900 1.00 92.12 173 PRO A N 1
ATOM 1359 C CA . PRO A 1 173 ? -6.743 -7.153 23.136 1.00 92.12 173 PRO A CA 1
ATOM 1360 C C . PRO A 1 173 ? -7.417 -7.499 21.797 1.00 92.12 173 PRO A C 1
ATOM 1362 O O . PRO A 1 173 ? -6.898 -7.168 20.725 1.00 92.12 173 PRO A O 1
ATOM 1365 N N . PRO A 1 174 ? -8.577 -8.172 21.834 1.00 92.50 174 PRO A N 1
ATOM 1366 C CA . PRO A 1 174 ? -9.386 -8.369 20.642 1.00 92.50 174 PRO A CA 1
ATOM 1367 C C . PRO A 1 174 ? -9.728 -7.044 19.952 1.00 92.50 174 PRO A C 1
ATOM 1369 O O . PRO A 1 174 ? -9.829 -5.995 20.593 1.00 92.50 174 PRO A O 1
ATOM 1372 N N . ARG A 1 175 ? -9.905 -7.084 18.634 1.00 94.31 175 ARG A N 1
ATOM 1373 C CA . ARG A 1 175 ? -10.193 -5.899 17.816 1.00 94.31 175 ARG A CA 1
ATOM 1374 C C . ARG A 1 175 ? -11.338 -6.183 16.858 1.00 94.31 175 ARG A C 1
ATOM 1376 O O . ARG A 1 175 ? -11.553 -7.330 16.480 1.00 94.31 175 ARG A O 1
ATOM 1383 N N . LEU A 1 176 ? -12.045 -5.144 16.443 1.00 95.75 176 LEU A N 1
ATOM 1384 C CA . LEU A 1 176 ? -13.006 -5.216 15.348 1.00 95.75 176 LEU A CA 1
ATOM 1385 C C . LEU A 1 176 ? -12.351 -4.678 14.088 1.00 95.75 176 LEU A C 1
ATOM 1387 O O . LEU A 1 176 ? -11.818 -3.571 14.106 1.00 95.75 176 LEU A O 1
ATOM 1391 N N . LYS A 1 177 ? -12.408 -5.445 13.005 1.00 97.81 177 LYS A N 1
ATOM 1392 C CA . LYS A 1 177 ? -12.039 -4.996 11.666 1.00 97.81 177 LYS A CA 1
ATOM 1393 C C . LYS A 1 177 ? -13.306 -4.739 10.871 1.00 97.81 177 LYS A C 1
ATOM 1395 O O . LYS A 1 177 ? -14.118 -5.639 10.681 1.00 97.81 177 LYS A O 1
ATOM 1400 N N . PHE A 1 178 ? -13.442 -3.522 10.383 1.00 98.25 178 PHE A N 1
ATOM 1401 C CA . PHE A 1 178 ? -14.498 -3.082 9.492 1.00 98.25 178 PHE A CA 1
ATOM 1402 C C . PHE A 1 178 ? -13.939 -3.047 8.078 1.00 98.25 178 PHE A C 1
ATOM 1404 O O . PHE A 1 178 ? -12.930 -2.393 7.835 1.00 98.25 178 PHE A O 1
ATOM 1411 N N . THR A 1 179 ? -14.590 -3.732 7.145 1.00 98.06 179 THR A N 1
ATOM 1412 C CA . THR A 1 179 ? -14.291 -3.584 5.716 1.00 98.06 179 THR A CA 1
ATOM 1413 C C . THR A 1 179 ? -15.308 -2.627 5.122 1.00 98.06 179 THR A C 1
ATOM 1415 O O . THR A 1 179 ? -16.508 -2.889 5.212 1.00 98.06 179 THR A O 1
ATOM 1418 N N . LEU A 1 180 ? -14.849 -1.528 4.533 1.00 97.94 180 LEU A N 1
ATOM 1419 C CA . LEU A 1 180 ? -15.705 -0.486 3.969 1.00 97.94 180 LEU A CA 1
ATOM 1420 C C . LEU A 1 180 ? -15.794 -0.596 2.443 1.00 97.94 180 LEU A C 1
ATOM 1422 O O . LEU A 1 180 ? -14.923 -1.167 1.795 1.00 97.94 180 LEU A O 1
ATOM 1426 N N . GLU A 1 181 ? -16.850 -0.051 1.850 1.00 96.50 181 GLU A N 1
ATOM 1427 C CA . GLU A 1 181 ? -17.014 0.074 0.397 1.00 96.50 181 GLU A CA 1
ATOM 1428 C C . GLU A 1 181 ? -16.126 1.193 -0.154 1.00 96.50 181 GLU A C 1
ATOM 1430 O O . GLU A 1 181 ? -15.534 1.063 -1.225 1.00 96.50 181 GLU A O 1
ATOM 1435 N N . LYS A 1 182 ? -16.031 2.299 0.587 1.00 94.81 182 LYS A N 1
ATOM 1436 C CA . LYS A 1 182 ? -15.256 3.491 0.252 1.00 94.81 182 LYS A CA 1
ATOM 1437 C C . LYS A 1 182 ? -14.502 3.984 1.474 1.00 94.81 182 LYS A C 1
ATOM 1439 O O . LYS A 1 182 ? -14.951 3.804 2.603 1.00 94.81 182 LYS A O 1
ATOM 1444 N N . ILE A 1 183 ? -13.397 4.666 1.201 1.00 95.12 183 ILE A N 1
ATOM 1445 C CA . ILE A 1 183 ? -12.603 5.355 2.214 1.00 95.12 183 ILE A CA 1
ATOM 1446 C C . ILE A 1 183 ? -13.461 6.440 2.879 1.00 95.12 183 ILE A C 1
ATOM 1448 O O . ILE A 1 183 ? -14.044 7.273 2.180 1.00 95.12 183 ILE A O 1
ATOM 1452 N N . ASP A 1 184 ? -13.509 6.432 4.206 1.00 94.94 184 ASP A N 1
ATOM 1453 C CA . ASP A 1 184 ? -14.310 7.328 5.035 1.00 94.94 184 ASP A CA 1
ATOM 1454 C C . ASP A 1 184 ? -13.515 7.759 6.276 1.00 94.94 184 ASP A C 1
ATOM 1456 O O . ASP A 1 184 ? -13.371 7.024 7.253 1.00 94.94 184 ASP A O 1
ATOM 1460 N N . GLN A 1 185 ? -13.003 8.993 6.238 1.00 92.56 185 GLN A N 1
ATOM 1461 C CA . GLN A 1 185 ? -12.227 9.574 7.340 1.00 92.56 185 GLN A CA 1
ATOM 1462 C C . GLN A 1 185 ? -13.067 9.790 8.605 1.00 92.56 185 GLN A C 1
ATOM 1464 O O . GLN A 1 185 ? -12.518 9.837 9.702 1.00 92.56 185 GLN A O 1
ATOM 1469 N N . ASP A 1 186 ? -14.389 9.897 8.460 1.00 95.19 186 ASP A N 1
ATOM 1470 C CA . ASP A 1 186 ? -15.313 10.159 9.559 1.00 95.19 186 ASP A CA 1
ATOM 1471 C C . ASP A 1 186 ? -15.973 8.866 10.069 1.00 95.19 186 ASP A C 1
ATOM 1473 O O . ASP A 1 186 ? -16.862 8.912 10.926 1.00 95.19 186 ASP A O 1
ATOM 1477 N N . PHE A 1 187 ? -15.524 7.695 9.598 1.00 96.38 187 PHE A N 1
ATOM 1478 C CA . PHE A 1 187 ? -16.140 6.400 9.896 1.00 96.38 187 PHE A CA 1
ATOM 1479 C C . PHE A 1 187 ? -16.307 6.125 11.400 1.00 96.38 187 PHE A C 1
ATOM 1481 O O . PHE A 1 187 ? -17.326 5.572 11.826 1.00 96.38 187 PHE A O 1
ATOM 1488 N N . PHE A 1 188 ? -15.337 6.529 12.228 1.00 95.88 188 PHE A N 1
ATOM 1489 C CA . PHE A 1 188 ? -15.405 6.333 13.680 1.00 95.88 188 PHE A CA 1
ATOM 1490 C C . PHE A 1 188 ? -16.225 7.397 14.416 1.00 95.88 188 PHE A C 1
ATOM 1492 O O . PHE A 1 188 ? -16.522 7.194 15.590 1.00 95.88 188 PHE A O 1
ATOM 1499 N N . VAL A 1 189 ? -16.644 8.500 13.783 1.00 95.50 189 VAL A N 1
ATOM 1500 C CA . VAL A 1 189 ? -17.397 9.577 14.458 1.00 95.50 189 VAL A CA 1
ATOM 1501 C C . VAL A 1 189 ? -18.694 9.063 15.109 1.00 95.50 189 VAL A C 1
ATOM 1503 O O . VAL A 1 189 ? -18.913 9.349 16.291 1.00 95.50 189 VAL A O 1
ATOM 1506 N N . PRO A 1 190 ? -19.547 8.263 14.433 1.00 95.00 190 PRO A N 1
ATOM 1507 C CA . PRO A 1 190 ? -20.747 7.703 15.057 1.00 95.00 190 PRO A CA 1
ATOM 1508 C C . PRO A 1 190 ? -20.422 6.722 16.189 1.00 95.00 190 PRO A C 1
ATOM 1510 O O . PRO A 1 190 ? -21.093 6.732 17.220 1.00 95.00 190 PRO A O 1
ATOM 1513 N N . ILE A 1 191 ? -19.369 5.915 16.019 1.00 93.19 191 ILE A N 1
ATOM 1514 C CA . ILE A 1 191 ? -18.906 4.941 17.016 1.00 93.19 191 ILE A CA 1
ATOM 1515 C C . ILE A 1 191 ? -18.423 5.672 18.272 1.00 93.19 191 ILE A C 1
ATOM 1517 O O . ILE A 1 191 ? -18.796 5.306 19.382 1.00 93.19 191 ILE A O 1
ATOM 1521 N N . LYS A 1 192 ? -17.654 6.748 18.099 1.00 91.81 192 LYS A N 1
ATOM 1522 C CA . LYS A 1 192 ? -17.137 7.584 19.181 1.00 91.81 192 LYS A CA 1
ATOM 1523 C C . LYS A 1 192 ? -18.256 8.272 19.952 1.00 91.81 192 LYS A C 1
ATOM 1525 O O . LYS A 1 192 ? -18.261 8.247 21.179 1.00 91.81 192 LYS A O 1
ATOM 1530 N N . LYS A 1 193 ? -19.248 8.819 19.241 1.00 90.88 193 LYS A N 1
ATOM 1531 C CA . LYS A 1 193 ? -20.445 9.407 19.859 1.00 90.88 193 LYS A CA 1
ATOM 1532 C C . LYS A 1 193 ? -21.229 8.381 20.677 1.00 90.88 193 LYS A C 1
ATOM 1534 O O . LYS A 1 193 ? -21.778 8.735 21.716 1.00 90.88 193 LYS A O 1
ATOM 1539 N N . TRP A 1 194 ? -21.305 7.143 20.195 1.00 89.38 194 TRP A N 1
ATOM 1540 C CA . TRP A 1 194 ? -22.004 6.072 20.890 1.00 89.38 194 TRP A CA 1
ATOM 1541 C C . TRP A 1 194 ? -21.221 5.573 22.109 1.00 89.38 194 TRP A C 1
ATOM 1543 O O . TRP A 1 194 ? -21.777 5.583 23.195 1.00 89.38 194 TRP A O 1
ATOM 1553 N N . LEU A 1 195 ? -19.943 5.208 21.966 1.00 88.12 195 LEU A N 1
ATOM 1554 C CA . LEU A 1 195 ? -19.105 4.701 23.066 1.00 88.12 195 LEU A CA 1
ATOM 1555 C C . LEU A 1 195 ? -18.791 5.757 24.138 1.00 88.12 195 LEU A C 1
ATOM 1557 O O . LEU A 1 195 ? -18.568 5.406 25.294 1.00 88.12 195 LEU A O 1
ATOM 1561 N N . GLY A 1 196 ? -18.785 7.036 23.762 1.00 87.38 196 GLY A N 1
ATOM 1562 C CA . GLY A 1 196 ? -18.367 8.142 24.616 1.00 87.38 196 GLY A CA 1
ATOM 1563 C C . GLY A 1 196 ? -16.868 8.443 24.502 1.00 87.38 196 GLY A C 1
ATOM 1564 O O . GLY A 1 196 ? -16.048 7.571 24.222 1.00 87.38 196 GLY A O 1
ATOM 1565 N N . GLU A 1 197 ? -16.506 9.707 24.730 1.00 83.06 197 GLU A N 1
ATOM 1566 C CA . GLU A 1 197 ? -15.125 10.210 24.614 1.00 83.06 197 GLU A CA 1
ATOM 1567 C C . GLU A 1 197 ? -14.152 9.514 25.579 1.00 83.06 197 GLU A C 1
ATOM 1569 O O . GLU A 1 197 ? -13.015 9.216 25.207 1.00 83.06 197 GLU A O 1
ATOM 1574 N N . ASP A 1 198 ? -14.622 9.180 26.783 1.00 83.75 198 ASP A N 1
ATOM 1575 C CA . ASP A 1 198 ? -13.822 8.544 27.836 1.00 83.75 198 ASP A CA 1
ATOM 1576 C C . ASP A 1 198 ? -13.257 7.181 27.415 1.00 83.75 198 ASP A C 1
ATOM 1578 O O . ASP A 1 198 ? -12.183 6.787 27.871 1.00 83.75 198 ASP A O 1
ATOM 1582 N N . TYR A 1 199 ? -13.935 6.476 26.501 1.00 85.25 199 TYR A N 1
ATOM 1583 C CA . TYR A 1 199 ? -13.447 5.210 25.953 1.00 85.25 199 TYR A CA 1
ATOM 1584 C C . TYR A 1 199 ? -12.080 5.372 25.267 1.00 85.25 199 TYR A C 1
ATOM 1586 O O . TYR A 1 199 ? -11.224 4.491 25.360 1.00 85.25 199 TYR A O 1
ATOM 1594 N N . PHE A 1 200 ? -11.872 6.507 24.593 1.00 86.06 200 PHE A N 1
ATOM 1595 C CA . PHE A 1 200 ? -10.672 6.783 23.807 1.00 86.06 200 PHE A CA 1
ATOM 1596 C C . PHE A 1 200 ? -9.604 7.497 24.638 1.00 86.06 200 PHE A C 1
ATOM 1598 O O . PHE A 1 200 ? -8.423 7.189 24.511 1.00 86.06 200 PHE A O 1
ATOM 1605 N N . THR A 1 201 ? -10.000 8.427 25.509 1.00 87.00 201 THR A N 1
ATOM 1606 C CA . THR A 1 201 ? -9.054 9.243 26.288 1.00 87.00 201 THR A CA 1
ATOM 1607 C C . THR A 1 201 ? -8.497 8.518 27.515 1.00 87.00 201 THR A C 1
ATOM 1609 O O . THR A 1 201 ? -7.351 8.756 27.889 1.00 87.00 201 THR A O 1
ATOM 1612 N N . ALA A 1 202 ? -9.264 7.610 28.128 1.00 85.62 202 ALA A N 1
ATOM 1613 C CA . ALA A 1 202 ? -8.872 6.879 29.337 1.00 85.62 202 ALA A CA 1
ATOM 1614 C C . ALA A 1 202 ? -8.455 5.421 29.058 1.00 85.62 202 ALA A C 1
ATOM 1616 O O . ALA A 1 202 ? -8.589 4.543 29.919 1.00 85.62 202 ALA A O 1
ATOM 1617 N N . PHE A 1 203 ? -7.959 5.130 27.851 1.00 87.88 203 PHE A N 1
ATOM 1618 C CA . PHE A 1 203 ? -7.568 3.775 27.473 1.00 87.88 203 PHE A CA 1
ATOM 1619 C C . PHE A 1 203 ? -6.378 3.272 28.325 1.00 87.88 203 PHE A C 1
ATOM 1621 O O . PHE A 1 203 ? -5.331 3.922 28.385 1.00 87.88 203 PHE A O 1
ATOM 1628 N N . PRO A 1 204 ? -6.485 2.109 29.000 1.00 89.88 204 PRO A N 1
ATOM 1629 C CA . PRO A 1 204 ? -5.507 1.668 29.993 1.00 89.88 204 PRO A CA 1
ATOM 1630 C C . PRO A 1 204 ? -4.313 0.945 29.348 1.00 89.88 204 PRO A C 1
ATOM 1632 O O . PRO A 1 204 ? -4.094 -0.245 29.585 1.00 89.88 204 PRO A O 1
ATOM 1635 N N . TYR A 1 205 ? -3.520 1.659 28.546 1.00 91.94 205 TYR A N 1
ATOM 1636 C CA . TYR A 1 205 ? -2.382 1.114 27.787 1.00 91.94 205 TYR A CA 1
ATOM 1637 C C . TYR A 1 205 ? -1.409 0.270 28.616 1.00 91.94 205 TYR A C 1
ATOM 1639 O O . TYR A 1 205 ? -0.921 -0.759 28.150 1.00 91.94 205 TYR A O 1
ATOM 1647 N N . GLU A 1 206 ? -1.161 0.653 29.870 1.00 90.81 206 GLU A N 1
ATOM 1648 C CA . GLU A 1 206 ? -0.236 -0.054 30.762 1.00 90.81 206 GLU A CA 1
ATOM 1649 C C . GLU A 1 206 ? -0.670 -1.487 31.087 1.00 90.81 206 GLU A C 1
ATOM 1651 O O . GLU A 1 206 ? 0.156 -2.297 31.500 1.00 90.81 206 GLU A O 1
ATOM 1656 N N . LYS A 1 207 ? -1.950 -1.833 30.905 1.00 90.88 207 LYS A N 1
ATOM 1657 C CA . LYS A 1 207 ? -2.414 -3.221 31.038 1.00 90.88 207 LYS A CA 1
ATOM 1658 C C . LYS A 1 207 ? -1.927 -4.100 29.887 1.00 90.88 207 LYS A C 1
ATOM 1660 O O . LYS A 1 207 ? -1.765 -5.301 30.079 1.00 90.88 207 LYS A O 1
ATOM 1665 N N . PHE A 1 208 ? -1.693 -3.505 28.720 1.00 93.00 208 PHE A N 1
ATOM 1666 C CA . PHE A 1 208 ? -1.412 -4.213 27.475 1.00 93.00 208 PHE A CA 1
ATOM 1667 C C . PHE A 1 208 ? 0.054 -4.111 27.051 1.00 93.00 208 PHE A C 1
ATOM 1669 O O . PHE A 1 208 ? 0.564 -5.042 26.439 1.00 93.00 208 PHE A O 1
ATOM 1676 N N . ILE A 1 209 ? 0.753 -3.022 27.382 1.00 94.62 209 ILE A N 1
ATOM 1677 C CA . ILE A 1 209 ? 2.124 -2.768 26.924 1.00 94.62 209 ILE A CA 1
ATOM 1678 C C . ILE A 1 209 ? 3.109 -2.852 28.092 1.00 94.62 209 ILE A C 1
ATOM 1680 O O . ILE A 1 209 ? 2.980 -2.145 29.094 1.00 94.62 209 ILE A O 1
ATOM 1684 N N . ARG A 1 210 ? 4.148 -3.676 27.938 1.00 95.62 210 ARG A N 1
ATOM 1685 C CA . ARG A 1 210 ? 5.246 -3.828 28.901 1.00 95.62 210 ARG A CA 1
ATOM 1686 C C . ARG A 1 210 ? 6.593 -3.676 28.209 1.00 95.62 210 ARG A C 1
ATOM 1688 O O . ARG A 1 210 ? 6.905 -4.431 27.294 1.00 95.62 210 ARG A O 1
ATOM 1695 N N . ALA A 1 211 ? 7.411 -2.731 28.653 1.00 94.19 211 ALA A N 1
ATOM 1696 C CA . ALA A 1 211 ? 8.817 -2.674 28.277 1.00 94.19 211 ALA A CA 1
ATOM 1697 C C . ALA A 1 211 ? 9.536 -3.924 28.807 1.00 94.19 211 ALA A C 1
ATOM 1699 O O . ALA A 1 211 ? 9.235 -4.400 29.904 1.00 94.19 211 ALA A O 1
ATOM 1700 N N . LYS A 1 212 ? 10.502 -4.459 28.049 1.00 93.31 212 LYS A N 1
ATOM 1701 C CA . LYS A 1 212 ? 11.332 -5.570 28.551 1.00 93.31 212 LYS A CA 1
ATOM 1702 C C . LYS A 1 212 ? 12.194 -5.136 29.740 1.00 93.31 212 LYS A C 1
ATOM 1704 O O . LYS A 1 212 ? 12.468 -5.950 30.613 1.00 93.31 212 LYS A O 1
ATOM 1709 N N . ASP A 1 213 ? 12.602 -3.868 29.762 1.00 92.50 213 ASP A N 1
ATOM 1710 C CA . ASP A 1 213 ? 13.274 -3.228 30.892 1.00 92.50 213 ASP A CA 1
ATOM 1711 C C . ASP A 1 213 ? 12.268 -2.351 31.667 1.00 92.50 213 ASP A C 1
ATOM 1713 O O . ASP A 1 213 ? 11.821 -1.331 31.128 1.00 92.50 213 ASP A O 1
ATOM 1717 N N . PRO A 1 214 ? 11.914 -2.704 32.919 1.00 90.94 214 PRO A N 1
ATOM 1718 C CA . PRO A 1 214 ? 10.973 -1.935 33.731 1.00 90.94 214 PRO A CA 1
ATOM 1719 C C . PRO A 1 214 ? 11.378 -0.472 33.942 1.00 90.94 214 PRO A C 1
ATOM 1721 O O . PRO A 1 214 ? 10.503 0.390 34.026 1.00 90.94 214 PRO A O 1
ATOM 1724 N N . ALA A 1 215 ? 12.681 -0.163 33.976 1.00 91.81 215 ALA A N 1
ATOM 1725 C CA . ALA A 1 215 ? 13.160 1.210 34.144 1.00 91.81 215 ALA A CA 1
ATOM 1726 C C . ALA A 1 215 ? 12.783 2.110 32.953 1.00 91.81 215 ALA A C 1
ATOM 1728 O O . ALA A 1 215 ? 12.682 3.327 33.097 1.00 91.81 215 ALA A O 1
ATOM 1729 N N . LYS A 1 216 ? 12.524 1.512 31.782 1.00 90.56 216 LYS A N 1
ATOM 1730 C CA . LYS A 1 216 ? 12.181 2.219 30.541 1.00 90.56 216 LYS A CA 1
ATOM 1731 C C . LYS A 1 216 ? 10.680 2.306 30.271 1.00 90.56 216 LYS A C 1
ATOM 1733 O O . LYS A 1 216 ? 10.281 2.888 29.264 1.00 90.56 216 LYS A O 1
ATOM 1738 N N . GLN A 1 217 ? 9.833 1.779 31.160 1.00 91.25 217 GLN A N 1
ATOM 1739 C CA . GLN A 1 217 ? 8.377 1.807 30.980 1.00 91.25 217 GLN A CA 1
ATOM 1740 C C . GLN A 1 217 ? 7.843 3.241 30.837 1.00 91.25 217 GLN A C 1
ATOM 1742 O O . GLN A 1 217 ? 7.039 3.505 29.949 1.00 91.25 217 GLN A O 1
ATOM 1747 N N . ALA A 1 218 ? 8.321 4.174 31.667 1.00 90.75 218 ALA A N 1
ATOM 1748 C CA . ALA A 1 218 ? 7.891 5.572 31.621 1.00 90.75 218 ALA A CA 1
ATOM 1749 C C . ALA A 1 218 ? 8.253 6.250 30.288 1.00 90.75 218 ALA A C 1
ATOM 1751 O O . ALA A 1 218 ? 7.455 6.999 29.734 1.00 90.75 218 ALA A O 1
ATOM 1752 N N . ALA A 1 219 ? 9.422 5.935 29.718 1.00 88.88 219 ALA A N 1
ATOM 1753 C CA . ALA A 1 219 ? 9.826 6.461 28.414 1.00 88.88 219 ALA A CA 1
ATOM 1754 C C . ALA A 1 219 ? 8.914 5.954 27.278 1.00 88.88 219 ALA A C 1
ATOM 1756 O O . ALA A 1 219 ? 8.623 6.689 26.331 1.00 88.88 219 ALA A O 1
ATOM 1757 N N . LEU A 1 220 ? 8.414 4.719 27.403 1.00 89.94 220 LEU A N 1
ATOM 1758 C CA . LEU A 1 220 ? 7.515 4.094 26.433 1.00 89.94 220 LEU A CA 1
ATOM 1759 C C . LEU A 1 220 ? 6.104 4.705 26.431 1.00 89.94 220 LEU A C 1
ATOM 1761 O O . LEU A 1 220 ? 5.439 4.656 25.398 1.00 89.94 220 LEU A O 1
ATOM 1765 N N . GLN A 1 221 ? 5.659 5.312 27.542 1.00 90.25 221 GLN A N 1
ATOM 1766 C CA . GLN A 1 221 ? 4.310 5.887 27.674 1.00 90.25 221 GLN A CA 1
ATOM 1767 C C . GLN A 1 221 ? 3.982 6.888 26.561 1.00 90.25 221 GLN A C 1
ATOM 1769 O O . GLN A 1 221 ? 2.881 6.869 26.017 1.00 90.25 221 GLN A O 1
ATOM 1774 N N . SER A 1 222 ? 4.961 7.702 26.152 1.00 89.81 222 SER A N 1
ATOM 1775 C CA . SER A 1 222 ? 4.809 8.684 25.066 1.00 89.81 222 SER A CA 1
ATOM 1776 C C . SER A 1 222 ? 4.539 8.074 23.682 1.00 89.81 222 SER A C 1
ATOM 1778 O O . SER A 1 222 ? 4.249 8.803 22.737 1.00 89.81 222 SER A O 1
ATOM 1780 N N . ARG A 1 223 ? 4.667 6.749 23.541 1.00 92.19 223 ARG A N 1
ATOM 1781 C CA . ARG A 1 223 ? 4.545 6.006 22.280 1.00 92.19 223 ARG A CA 1
ATOM 1782 C C . ARG A 1 223 ? 3.464 4.935 22.305 1.00 92.19 223 ARG A C 1
ATOM 1784 O O . ARG A 1 223 ? 3.351 4.164 21.359 1.00 92.19 223 ARG A O 1
ATOM 1791 N N . TYR A 1 224 ? 2.649 4.870 23.353 1.00 92.38 224 TYR A N 1
ATOM 1792 C CA . TYR A 1 224 ? 1.607 3.850 23.448 1.00 92.38 224 TYR A CA 1
ATOM 1793 C C . TYR A 1 224 ? 0.595 3.895 22.299 1.00 92.38 224 TYR A C 1
ATOM 1795 O O . TYR A 1 224 ? 0.231 2.835 21.800 1.00 92.38 224 TYR A O 1
ATOM 1803 N N . GLU A 1 225 ? 0.206 5.083 21.835 1.00 91.44 225 GLU A N 1
ATOM 1804 C CA . GLU A 1 225 ? -0.710 5.237 20.693 1.00 91.44 225 GLU A CA 1
ATOM 1805 C C . GLU A 1 225 ? -0.110 4.716 19.378 1.00 91.44 225 GLU A C 1
ATOM 1807 O O . GLU A 1 225 ? -0.833 4.198 18.533 1.00 91.44 225 GLU A O 1
ATOM 1812 N N . GLU A 1 226 ? 1.215 4.808 19.216 1.00 90.25 226 GLU A N 1
ATOM 1813 C CA . GLU A 1 226 ? 1.934 4.254 18.061 1.00 90.25 226 GLU A CA 1
ATOM 1814 C C . GLU A 1 226 ? 1.987 2.718 18.129 1.00 90.25 226 GLU A C 1
ATOM 1816 O O . GLU A 1 226 ? 1.867 2.039 17.112 1.00 90.25 226 GLU A O 1
ATOM 1821 N N . ILE A 1 227 ? 2.153 2.166 19.335 1.00 92.38 227 ILE A N 1
ATOM 1822 C CA . ILE A 1 227 ? 2.280 0.721 19.576 1.00 92.38 227 ILE A CA 1
ATOM 1823 C C . ILE A 1 227 ? 0.926 0.007 19.499 1.00 92.38 227 ILE A C 1
ATOM 1825 O O . ILE A 1 227 ? 0.832 -1.100 18.968 1.00 92.38 227 ILE A O 1
ATOM 1829 N N . LEU A 1 228 ? -0.109 0.604 20.090 1.00 93.50 228 LEU A N 1
ATOM 1830 C CA . LEU A 1 228 ? -1.452 0.044 20.178 1.00 93.50 228 LEU A CA 1
ATOM 1831 C C . LEU A 1 228 ? -2.486 1.131 19.857 1.00 93.50 228 LEU A C 1
ATOM 1833 O O . LEU A 1 228 ? -3.135 1.643 20.763 1.00 93.50 228 LEU A O 1
ATOM 1837 N N . PRO A 1 229 ? -2.671 1.499 18.585 1.00 93.69 229 PRO A N 1
ATOM 1838 C CA . PRO A 1 229 ? -3.694 2.467 18.216 1.00 93.69 229 PRO A CA 1
ATOM 1839 C C . PRO A 1 229 ? -5.095 1.966 18.599 1.00 93.69 229 PRO A C 1
ATOM 1841 O O . PRO A 1 229 ? -5.442 0.795 18.407 1.00 93.69 229 PRO A O 1
ATOM 1844 N N . ILE A 1 230 ? -5.926 2.862 19.140 1.00 93.88 230 ILE A N 1
ATOM 1845 C CA . ILE A 1 230 ? -7.327 2.537 19.460 1.00 93.88 230 ILE A CA 1
ATOM 1846 C C . ILE A 1 230 ? -8.146 2.426 18.176 1.00 93.88 230 ILE A C 1
ATOM 1848 O O . ILE A 1 230 ? -8.979 1.533 18.053 1.00 93.88 230 ILE A O 1
ATOM 1852 N N . THR A 1 231 ? -7.893 3.318 17.222 1.00 95.31 231 THR A N 1
ATOM 1853 C CA . THR A 1 231 ? -8.520 3.322 15.902 1.00 95.31 231 THR A CA 1
ATOM 1854 C C . THR A 1 231 ? -7.454 3.362 14.823 1.00 95.31 231 THR A C 1
ATOM 1856 O O . THR A 1 231 ? -6.540 4.182 14.899 1.00 95.31 231 THR A O 1
ATOM 1859 N N . GLU A 1 232 ? -7.595 2.537 13.793 1.00 95.69 232 GLU A N 1
ATOM 1860 C CA . GLU A 1 232 ? -6.758 2.597 12.595 1.00 95.69 232 GLU A CA 1
ATOM 1861 C C . GLU A 1 232 ? -7.633 2.810 11.361 1.00 95.69 232 GLU A C 1
ATOM 1863 O O . GLU A 1 232 ? -8.673 2.170 11.220 1.00 95.69 232 GLU A O 1
ATOM 1868 N N . HIS A 1 233 ? -7.174 3.680 10.464 1.00 96.50 233 HIS A N 1
ATOM 1869 C CA . HIS A 1 233 ? -7.705 3.850 9.116 1.00 96.50 233 HIS A CA 1
ATOM 1870 C C . HIS A 1 233 ? -6.676 3.305 8.133 1.00 96.50 233 HIS A C 1
ATOM 1872 O O . HIS A 1 233 ? -5.606 3.899 7.952 1.00 96.50 233 HIS A O 1
ATOM 1878 N N . ASN A 1 234 ? -6.960 2.159 7.519 1.00 97.38 234 ASN A N 1
ATOM 1879 C CA . ASN A 1 234 ? -6.056 1.538 6.564 1.00 97.38 234 ASN A CA 1
ATOM 1880 C C . ASN A 1 234 ? -6.721 1.436 5.186 1.00 97.38 234 ASN A C 1
ATOM 1882 O O . ASN A 1 234 ? -7.359 0.431 4.874 1.00 97.38 234 ASN A O 1
ATOM 1886 N N . PRO A 1 235 ? -6.565 2.459 4.324 1.00 97.69 235 PRO A N 1
ATOM 1887 C CA . PRO A 1 235 ? -6.928 2.343 2.919 1.00 97.69 235 PRO A CA 1
ATOM 1888 C C . PRO A 1 235 ? -6.186 1.184 2.255 1.00 97.69 235 PRO A C 1
ATOM 1890 O O . PRO A 1 235 ? -5.009 0.943 2.532 1.00 97.69 235 PRO A O 1
ATOM 1893 N N . VAL A 1 236 ? -6.864 0.490 1.352 1.00 98.06 236 VAL A N 1
ATOM 1894 C CA . VAL A 1 236 ? -6.332 -0.663 0.632 1.00 98.06 236 VAL A CA 1
ATOM 1895 C C . VAL A 1 236 ? -6.518 -0.459 -0.862 1.00 98.06 236 VAL A C 1
ATOM 1897 O O . VAL A 1 236 ? -7.601 -0.090 -1.320 1.00 98.06 236 VAL A O 1
ATOM 1900 N N . ILE A 1 237 ? -5.464 -0.743 -1.625 1.00 98.00 237 ILE A N 1
ATOM 1901 C CA . ILE A 1 237 ? -5.512 -0.838 -3.083 1.00 98.00 237 ILE A CA 1
ATOM 1902 C C . ILE A 1 237 ? -5.133 -2.263 -3.469 1.00 98.00 237 ILE A C 1
ATOM 1904 O O . ILE A 1 237 ? -4.082 -2.761 -3.078 1.00 98.00 237 ILE A O 1
ATOM 1908 N N . THR A 1 238 ? -5.994 -2.930 -4.230 1.00 98.38 238 THR A N 1
ATOM 1909 C CA . THR A 1 238 ? -5.697 -4.247 -4.809 1.00 98.38 238 THR A CA 1
ATOM 1910 C C . THR A 1 238 ? -5.682 -4.130 -6.319 1.00 98.38 238 THR A C 1
ATOM 1912 O O . THR A 1 238 ? -6.632 -3.593 -6.885 1.00 98.38 238 THR A O 1
ATOM 1915 N N . PHE A 1 239 ? -4.624 -4.626 -6.952 1.00 98.69 239 PHE A N 1
ATOM 1916 C CA . PHE A 1 239 ? -4.474 -4.659 -8.403 1.00 98.69 239 PHE A CA 1
ATOM 1917 C C . PHE A 1 239 ? -4.662 -6.086 -8.914 1.00 98.69 239 PHE A C 1
ATOM 1919 O O . PHE A 1 239 ? -4.028 -7.012 -8.403 1.00 98.69 239 PHE A O 1
ATOM 1926 N N . ASP A 1 240 ? -5.505 -6.242 -9.932 1.00 98.62 240 ASP A N 1
ATOM 1927 C CA . ASP A 1 240 ? -5.569 -7.445 -10.760 1.00 98.62 240 ASP A CA 1
ATOM 1928 C C . ASP A 1 240 ? -4.720 -7.185 -12.013 1.00 98.62 240 ASP A C 1
ATOM 1930 O O . ASP A 1 240 ? -4.924 -6.193 -12.716 1.00 98.62 240 ASP A O 1
ATOM 1934 N N . LEU A 1 241 ? -3.714 -8.026 -12.247 1.00 98.50 241 LEU A N 1
ATOM 1935 C CA . LEU A 1 241 ? -2.682 -7.821 -13.265 1.00 98.50 241 LEU A CA 1
ATOM 1936 C C . LEU A 1 241 ? -3.030 -8.527 -14.578 1.00 98.50 241 LEU A C 1
ATOM 1938 O O . LEU A 1 241 ? -3.659 -9.588 -14.581 1.00 98.50 241 LEU A O 1
ATOM 1942 N N . ARG A 1 242 ? -2.574 -7.956 -15.697 1.00 97.75 242 ARG A N 1
ATOM 1943 C CA . ARG A 1 242 ? -2.661 -8.607 -17.009 1.00 97.75 242 ARG A CA 1
ATOM 1944 C C . ARG A 1 242 ? -1.805 -9.869 -17.051 1.00 97.75 242 ARG A C 1
ATOM 1946 O O . ARG A 1 242 ? -0.760 -9.943 -16.413 1.00 97.75 242 ARG A O 1
ATOM 1953 N N . LYS A 1 243 ? -2.250 -10.853 -17.832 1.00 96.06 243 LYS A N 1
ATOM 1954 C CA . LYS A 1 243 ? -1.597 -12.172 -17.959 1.00 96.06 243 LYS A CA 1
ATOM 1955 C C . LYS A 1 243 ? -0.813 -12.338 -19.258 1.00 96.06 243 LYS A C 1
ATOM 1957 O O . LYS A 1 243 ? -0.063 -13.294 -19.403 1.00 96.06 243 LYS A O 1
ATOM 1962 N N . ASP A 1 244 ? -1.048 -11.448 -20.211 1.00 93.81 244 ASP A N 1
ATOM 1963 C CA . ASP A 1 244 ? -0.550 -11.469 -21.584 1.00 93.81 244 ASP A CA 1
ATOM 1964 C C . ASP A 1 244 ? 0.600 -10.479 -21.814 1.00 93.81 244 ASP A C 1
ATOM 1966 O O . ASP A 1 244 ? 0.937 -10.186 -22.957 1.00 93.81 244 ASP A O 1
ATOM 1970 N N . VAL A 1 245 ? 1.203 -9.975 -20.735 1.00 96.50 245 VAL A N 1
ATOM 1971 C CA . VAL A 1 245 ? 2.326 -9.039 -20.796 1.00 96.50 245 VAL A CA 1
ATOM 1972 C C . VAL A 1 245 ? 3.635 -9.771 -20.532 1.00 96.50 245 VAL A C 1
ATOM 1974 O O . VAL A 1 245 ? 3.725 -10.623 -19.644 1.00 96.50 245 VAL A O 1
ATOM 1977 N N . ALA A 1 246 ? 4.659 -9.402 -21.293 1.00 97.00 246 ALA A N 1
ATOM 1978 C CA . ALA A 1 246 ? 6.024 -9.842 -21.088 1.00 97.00 246 ALA A CA 1
ATOM 1979 C C . ALA A 1 246 ? 6.968 -8.636 -21.049 1.00 97.00 246 ALA A C 1
ATOM 1981 O O . ALA A 1 246 ? 6.657 -7.544 -21.527 1.00 97.00 246 ALA A O 1
ATOM 1982 N N . PHE A 1 247 ? 8.141 -8.851 -20.478 1.00 98.38 247 PHE A N 1
ATOM 1983 C CA . PHE A 1 247 ? 9.275 -7.963 -20.650 1.00 98.38 247 PHE A CA 1
ATOM 1984 C C . PHE A 1 247 ? 9.843 -8.089 -22.068 1.00 98.38 247 PHE A C 1
ATOM 1986 O O . PHE A 1 247 ? 9.611 -9.078 -22.767 1.00 98.38 247 PHE A O 1
ATOM 1993 N N . HIS A 1 248 ? 10.650 -7.114 -22.491 1.00 97.44 248 HIS A N 1
ATOM 1994 C CA . HIS A 1 248 ? 11.266 -7.112 -23.827 1.00 97.44 248 HIS A CA 1
ATOM 1995 C C . HIS A 1 248 ? 12.191 -8.318 -24.101 1.00 97.44 248 HIS A C 1
ATOM 1997 O O . HIS A 1 248 ? 12.544 -8.572 -25.252 1.00 97.44 248 HIS A O 1
ATOM 2003 N N . ASP A 1 249 ? 12.595 -9.061 -23.067 1.00 97.06 249 ASP A N 1
ATOM 2004 C CA . ASP A 1 249 ? 13.361 -10.309 -23.172 1.00 97.06 249 ASP A CA 1
ATOM 2005 C C . ASP A 1 249 ? 12.481 -11.576 -23.255 1.00 97.06 249 ASP A C 1
ATOM 2007 O O . ASP A 1 249 ? 12.999 -12.689 -23.364 1.00 97.06 249 ASP A O 1
ATOM 2011 N N . GLY A 1 250 ? 11.156 -11.415 -23.235 1.00 97.38 250 GLY A N 1
ATOM 2012 C CA . GLY A 1 250 ? 10.167 -12.488 -23.284 1.00 97.38 250 GLY A CA 1
ATOM 2013 C C . GLY A 1 250 ? 9.791 -13.079 -21.923 1.00 97.38 250 GLY A C 1
ATOM 2014 O O . GLY A 1 250 ? 8.963 -13.992 -21.888 1.00 97.38 250 GLY A O 1
ATOM 2015 N N . HIS A 1 251 ? 10.358 -12.598 -20.809 1.00 97.69 251 HIS A N 1
ATOM 2016 C CA . HIS A 1 251 ? 9.956 -13.053 -19.478 1.00 97.69 251 HIS A CA 1
ATOM 2017 C C . HIS A 1 251 ? 8.518 -12.601 -19.160 1.00 97.69 251 HIS A C 1
ATOM 2019 O O . HIS A 1 251 ? 8.210 -11.427 -19.367 1.00 97.69 251 HIS A O 1
ATOM 2025 N N . PRO A 1 252 ? 7.622 -13.477 -18.671 1.00 97.75 252 PRO A N 1
ATOM 2026 C CA . PRO A 1 252 ? 6.271 -13.073 -18.280 1.00 97.75 252 PRO A CA 1
ATOM 2027 C C . PRO A 1 252 ? 6.288 -12.059 -17.131 1.00 97.75 252 PRO A C 1
ATOM 2029 O O . PRO A 1 252 ? 7.024 -12.244 -16.171 1.00 97.75 252 PRO A O 1
ATOM 2032 N N . PHE A 1 253 ? 5.452 -11.024 -17.21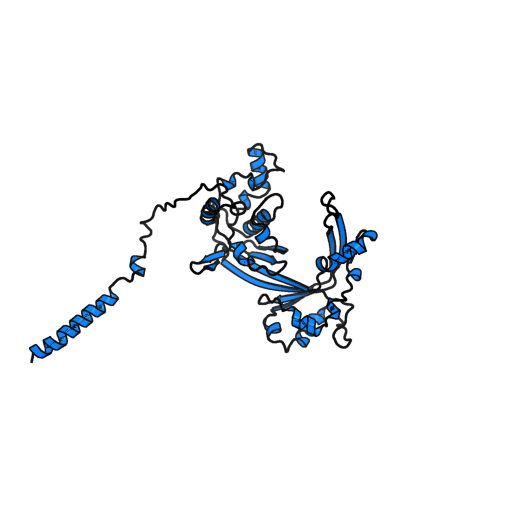3 1.00 98.31 253 PHE A N 1
ATOM 2033 C CA . PHE A 1 253 ? 5.251 -10.071 -16.118 1.00 98.31 253 PHE A CA 1
ATOM 2034 C C . PHE A 1 253 ? 4.311 -10.648 -15.050 1.00 98.31 253 PHE A C 1
ATOM 2036 O O . PHE A 1 253 ? 3.251 -11.188 -15.390 1.00 98.31 253 PHE A O 1
ATOM 2043 N N . ASP A 1 254 ? 4.658 -10.498 -13.767 1.00 98.12 254 ASP A N 1
ATOM 2044 C CA . ASP A 1 254 ? 3.809 -10.938 -12.660 1.00 98.12 254 ASP A CA 1
ATOM 2045 C C . ASP A 1 254 ? 3.871 -10.037 -11.398 1.00 98.12 254 ASP A C 1
ATOM 2047 O O . ASP A 1 254 ? 4.494 -8.976 -11.339 1.00 98.12 254 ASP A O 1
ATOM 2051 N N . SER A 1 255 ? 3.132 -10.426 -10.357 1.00 98.38 255 SER A N 1
ATOM 2052 C CA . SER A 1 255 ? 3.062 -9.707 -9.075 1.00 98.38 255 SER A CA 1
ATOM 2053 C C . SER A 1 255 ? 4.389 -9.646 -8.304 1.00 98.38 255 SER A C 1
ATOM 2055 O O . SER A 1 255 ? 4.562 -8.757 -7.464 1.00 98.38 255 SER A O 1
ATOM 2057 N N . GLY A 1 256 ? 5.316 -10.566 -8.575 1.00 98.38 256 GLY A N 1
ATOM 2058 C CA . GLY A 1 256 ? 6.669 -10.590 -8.036 1.00 98.38 256 GLY A CA 1
ATOM 2059 C C . GLY A 1 256 ? 7.473 -9.382 -8.499 1.00 98.38 256 GLY A C 1
ATOM 2060 O O . GLY A 1 256 ? 8.086 -8.721 -7.660 1.00 98.38 256 GLY A O 1
ATOM 2061 N N . ASP A 1 257 ? 7.360 -9.002 -9.774 1.00 98.56 257 ASP A N 1
ATOM 2062 C CA . ASP A 1 257 ? 7.986 -7.792 -10.328 1.00 98.56 257 ASP A CA 1
ATOM 2063 C C . ASP A 1 257 ? 7.467 -6.516 -9.659 1.00 98.56 257 ASP A C 1
ATOM 2065 O O . ASP A 1 257 ? 8.225 -5.599 -9.319 1.00 98.56 257 ASP A O 1
ATOM 2069 N N . VAL A 1 258 ? 6.158 -6.465 -9.396 1.00 98.50 258 VAL A N 1
ATOM 2070 C CA . VAL A 1 258 ? 5.527 -5.333 -8.705 1.00 98.50 258 VAL A CA 1
ATOM 2071 C C . VAL A 1 258 ? 6.021 -5.235 -7.260 1.00 98.50 258 VAL A C 1
ATOM 2073 O O . VAL A 1 258 ? 6.421 -4.159 -6.801 1.00 98.50 258 VAL A O 1
ATOM 2076 N N . LEU A 1 259 ? 6.026 -6.360 -6.537 1.00 98.62 259 LEU A N 1
ATOM 2077 C CA . LEU A 1 259 ? 6.515 -6.422 -5.161 1.00 98.62 259 LEU A CA 1
ATOM 2078 C C . LEU A 1 259 ? 8.002 -6.067 -5.081 1.00 98.62 259 LEU A C 1
ATOM 2080 O O . LEU A 1 259 ? 8.415 -5.348 -4.167 1.00 98.62 259 LEU A O 1
ATOM 2084 N N . PHE A 1 260 ? 8.800 -6.569 -6.022 1.00 98.06 260 PHE A N 1
ATOM 2085 C CA . PHE A 1 260 ? 10.216 -6.261 -6.141 1.00 98.06 260 PHE A CA 1
ATOM 2086 C C . PHE A 1 260 ? 10.428 -4.768 -6.349 1.00 98.06 260 PHE A C 1
ATOM 2088 O O . PHE A 1 260 ? 11.128 -4.153 -5.551 1.00 98.06 260 PHE A O 1
ATOM 2095 N N . THR A 1 261 ? 9.745 -4.167 -7.323 1.00 97.88 261 THR A N 1
ATOM 2096 C CA . THR A 1 261 ? 9.843 -2.731 -7.621 1.00 97.88 261 THR A CA 1
ATOM 2097 C C . THR A 1 261 ? 9.541 -1.878 -6.387 1.00 97.88 261 THR A C 1
ATOM 2099 O O . THR A 1 261 ? 10.330 -1.000 -6.030 1.00 97.88 261 THR A O 1
ATOM 2102 N N . TYR A 1 262 ? 8.449 -2.175 -5.672 1.00 97.88 262 TYR A N 1
ATOM 2103 C CA . TYR A 1 262 ? 8.119 -1.505 -4.409 1.00 97.88 262 TYR A CA 1
ATOM 2104 C C . TYR A 1 262 ? 9.242 -1.655 -3.367 1.00 97.88 262 TYR A C 1
ATOM 2106 O O . TYR A 1 262 ? 9.685 -0.667 -2.772 1.00 97.88 262 TYR A O 1
ATOM 2114 N N . LYS A 1 263 ? 9.750 -2.877 -3.163 1.00 96.56 263 LYS A N 1
ATOM 2115 C CA . LYS A 1 263 ? 10.840 -3.145 -2.212 1.00 96.56 263 LYS A CA 1
ATOM 2116 C C . LYS A 1 263 ? 12.133 -2.423 -2.597 1.00 96.56 263 LYS A C 1
ATOM 2118 O O . LYS A 1 263 ? 12.796 -1.894 -1.710 1.00 96.56 263 LYS A O 1
ATOM 2123 N N . SER A 1 264 ? 12.467 -2.347 -3.885 1.00 95.06 264 SER A N 1
ATOM 2124 C CA . SER A 1 264 ? 13.641 -1.628 -4.391 1.00 95.06 264 SER A CA 1
ATOM 2125 C C . SER A 1 264 ? 13.568 -0.126 -4.120 1.00 95.06 264 SER A C 1
ATOM 2127 O O . SER A 1 264 ? 14.582 0.479 -3.783 1.00 95.06 264 SER A O 1
ATOM 2129 N N . ILE A 1 265 ? 12.379 0.479 -4.217 1.00 95.94 265 ILE A N 1
ATOM 2130 C CA . ILE A 1 265 ? 12.167 1.896 -3.876 1.00 95.94 265 ILE A CA 1
ATOM 2131 C C . ILE A 1 265 ? 12.339 2.133 -2.367 1.00 95.94 265 ILE A C 1
ATOM 2133 O O . ILE A 1 265 ? 12.876 3.161 -1.946 1.00 95.94 265 ILE A O 1
ATOM 2137 N N . MET A 1 266 ? 11.885 1.186 -1.544 1.00 95.00 266 MET A N 1
ATOM 2138 C CA . MET A 1 266 ? 11.932 1.299 -0.085 1.00 95.00 266 MET A CA 1
ATOM 2139 C C . MET A 1 266 ? 13.289 0.926 0.530 1.00 95.00 266 MET A C 1
ATOM 2141 O O . MET A 1 266 ? 13.561 1.336 1.670 1.00 95.00 266 MET A O 1
ATOM 2145 N N . ASP A 1 267 ? 14.143 0.207 -0.207 1.00 91.12 267 ASP A N 1
ATOM 2146 C CA . ASP A 1 267 ? 15.470 -0.233 0.232 1.00 91.12 267 ASP A CA 1
ATOM 2147 C C . ASP A 1 267 ? 16.293 0.955 0.773 1.00 91.12 267 ASP A C 1
ATOM 2149 O O . ASP A 1 267 ? 16.530 1.928 0.060 1.00 91.12 267 ASP A O 1
ATOM 2153 N N . PRO A 1 268 ? 16.745 0.937 2.041 1.00 83.81 268 PRO A N 1
ATOM 2154 C CA . PRO A 1 268 ? 17.583 2.003 2.583 1.00 83.81 268 PRO A CA 1
ATOM 2155 C C . PRO A 1 268 ? 18.955 2.130 1.901 1.00 83.81 268 PRO A C 1
ATOM 2157 O O . PRO A 1 268 ? 19.549 3.204 1.985 1.00 83.81 268 PRO A O 1
ATOM 2160 N N . LYS A 1 269 ? 19.470 1.074 1.250 1.00 81.75 269 LYS A N 1
ATOM 2161 C CA . LYS A 1 269 ? 20.730 1.118 0.488 1.00 81.75 269 LYS A CA 1
ATOM 2162 C C . LYS A 1 269 ? 20.545 1.796 -0.873 1.00 81.75 269 LYS A C 1
ATOM 2164 O O . LYS A 1 269 ? 21.436 2.505 -1.338 1.00 81.75 269 LYS A O 1
ATOM 2169 N N . GLY A 1 270 ? 19.388 1.589 -1.502 1.00 69.06 270 GLY A N 1
ATOM 2170 C CA . GLY A 1 270 ? 18.997 2.228 -2.752 1.00 69.06 270 GLY A CA 1
ATOM 2171 C C . GLY A 1 270 ? 18.451 3.621 -2.472 1.00 69.06 270 GLY A C 1
ATOM 2172 O O . GLY A 1 270 ? 17.315 3.778 -2.052 1.00 69.06 270 GLY A O 1
ATOM 2173 N N . THR A 1 271 ? 19.243 4.667 -2.687 1.00 77.69 271 THR A N 1
ATOM 2174 C CA . THR A 1 271 ? 18.816 6.067 -2.518 1.00 77.69 271 THR A CA 1
ATOM 2175 C C . THR A 1 271 ? 17.815 6.492 -3.604 1.00 77.69 271 THR A C 1
ATOM 2177 O O . THR A 1 271 ? 18.11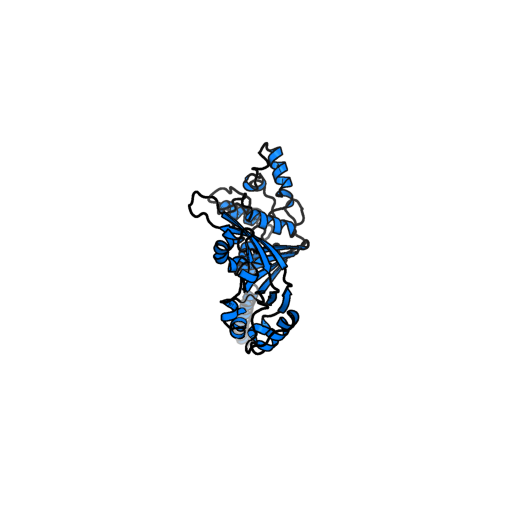0 7.348 -4.442 1.00 77.69 271 THR A O 1
ATOM 2180 N N . SER A 1 272 ? 16.643 5.852 -3.640 1.00 91.25 272 SER A N 1
ATOM 2181 C CA . SER A 1 272 ? 15.558 6.188 -4.551 1.00 91.25 272 SER A CA 1
ATOM 2182 C C . SER A 1 272 ? 14.957 7.539 -4.155 1.00 91.25 272 SER A C 1
ATOM 2184 O O . SER A 1 272 ? 14.546 7.712 -3.002 1.00 91.25 272 SER A O 1
ATOM 2186 N N . PRO A 1 273 ? 14.830 8.492 -5.095 1.00 92.75 273 PRO A N 1
ATOM 2187 C CA . PRO A 1 273 ? 14.122 9.744 -4.844 1.00 92.75 273 PRO A CA 1
ATOM 2188 C C . PRO A 1 273 ? 12.608 9.539 -4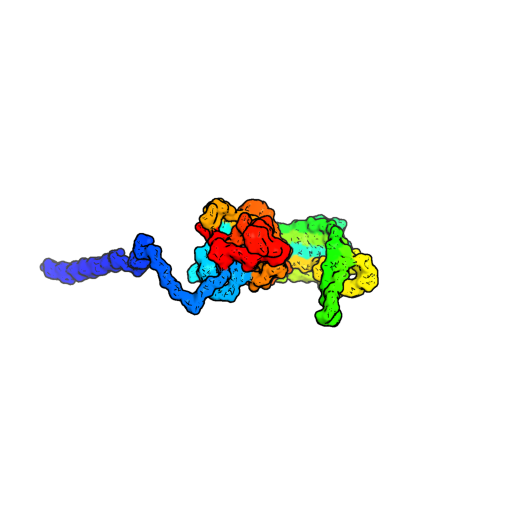.655 1.00 92.75 273 PRO A C 1
ATOM 2190 O O . PRO A 1 273 ? 11.925 10.466 -4.238 1.00 92.75 273 PRO A O 1
ATOM 2193 N N . ARG A 1 274 ? 12.076 8.343 -4.951 1.00 93.81 274 ARG A N 1
ATOM 2194 C CA . ARG A 1 274 ? 10.640 8.016 -4.910 1.00 93.81 274 ARG A CA 1
ATOM 2195 C C . ARG A 1 274 ? 10.176 7.471 -3.567 1.00 93.81 274 ARG A C 1
ATOM 2197 O O . ARG A 1 274 ? 8.989 7.244 -3.375 1.00 93.81 274 ARG A O 1
ATOM 2204 N N . LYS A 1 275 ? 11.085 7.278 -2.609 1.00 94.50 275 LYS A N 1
ATOM 2205 C CA . LYS A 1 275 ? 10.786 6.647 -1.317 1.00 94.50 275 LYS A CA 1
ATOM 2206 C C . LYS A 1 275 ? 9.612 7.290 -0.565 1.00 94.50 275 LYS A C 1
ATOM 2208 O O . LYS A 1 275 ? 8.827 6.578 0.056 1.00 94.50 275 LYS A O 1
ATOM 2213 N N . SER A 1 276 ? 9.459 8.613 -0.634 1.00 93.62 276 SER A N 1
ATOM 2214 C CA . SER A 1 276 ? 8.346 9.329 0.010 1.00 93.62 276 SER A CA 1
ATOM 2215 C C . SER A 1 276 ? 6.971 8.927 -0.522 1.00 93.62 276 SER A C 1
ATOM 2217 O O . SER A 1 276 ? 6.006 8.943 0.237 1.00 93.62 276 SER A O 1
ATOM 2219 N N . ASP A 1 277 ? 6.887 8.543 -1.796 1.00 94.94 277 ASP A N 1
ATOM 2220 C CA . ASP A 1 277 ? 5.627 8.223 -2.476 1.00 94.94 277 ASP A CA 1
ATOM 2221 C C . ASP A 1 277 ? 5.098 6.834 -2.085 1.00 94.94 277 ASP A C 1
ATOM 2223 O O . ASP A 1 277 ? 3.927 6.525 -2.315 1.00 94.94 277 ASP A O 1
ATOM 2227 N N . TYR A 1 278 ? 5.962 6.017 -1.472 1.00 96.50 278 TYR A N 1
ATOM 2228 C CA . TYR A 1 278 ? 5.710 4.626 -1.094 1.00 96.50 278 TYR A CA 1
ATOM 2229 C C . TYR A 1 278 ? 5.835 4.369 0.414 1.00 96.50 278 TYR A C 1
ATOM 2231 O O . TYR A 1 278 ? 5.284 3.386 0.901 1.00 96.50 278 TYR A O 1
ATOM 2239 N N . GLU A 1 279 ? 6.468 5.261 1.188 1.00 95.38 279 GLU A N 1
ATOM 2240 C CA . GLU A 1 279 ? 6.523 5.183 2.661 1.00 95.38 279 GLU A CA 1
ATOM 2241 C C . GLU A 1 279 ? 5.158 4.956 3.336 1.00 95.38 279 GLU A C 1
ATOM 2243 O O . GLU A 1 279 ? 5.110 4.183 4.302 1.00 95.38 279 GLU A O 1
ATOM 2248 N N . PRO A 1 280 ? 4.047 5.565 2.867 1.00 96.88 280 PRO A N 1
ATOM 2249 C CA . PRO A 1 280 ? 2.742 5.359 3.483 1.00 96.88 280 PRO A CA 1
ATOM 2250 C C . PRO A 1 280 ? 2.202 3.928 3.361 1.00 96.88 280 PRO A C 1
ATOM 2252 O O . PRO A 1 280 ? 1.227 3.611 4.044 1.00 96.88 280 PRO A O 1
ATOM 2255 N N . VAL A 1 281 ? 2.797 3.063 2.531 1.00 97.94 281 VAL A N 1
ATOM 2256 C CA . VAL A 1 281 ? 2.442 1.641 2.456 1.00 97.94 281 VAL A CA 1
ATOM 2257 C C . VAL A 1 281 ? 2.849 0.954 3.768 1.00 97.94 281 VAL A C 1
ATOM 2259 O O . VAL A 1 281 ? 4.001 0.986 4.199 1.00 97.94 281 VAL A O 1
ATOM 2262 N N . LYS A 1 282 ? 1.862 0.365 4.443 1.00 96.19 282 LYS A N 1
ATOM 2263 C CA . LYS A 1 282 ? 1.997 -0.436 5.668 1.00 96.19 282 LYS A CA 1
ATOM 2264 C C . LYS A 1 282 ? 2.440 -1.856 5.335 1.00 96.19 282 LYS A C 1
ATOM 2266 O O . LYS A 1 282 ? 3.329 -2.375 6.000 1.00 96.19 282 LYS A O 1
ATOM 2271 N N . ASP A 1 283 ? 1.812 -2.453 4.326 1.00 97.56 283 ASP A N 1
ATOM 2272 C CA . ASP A 1 283 ? 2.023 -3.843 3.928 1.00 97.56 283 ASP A CA 1
ATOM 2273 C C . ASP A 1 283 ? 1.785 -4.040 2.423 1.00 97.56 283 ASP A C 1
ATOM 2275 O O . ASP A 1 283 ? 0.978 -3.327 1.819 1.00 97.56 283 ASP A O 1
ATOM 2279 N N . ALA A 1 284 ? 2.498 -5.002 1.838 1.00 98.12 284 ALA A N 1
ATOM 2280 C CA . ALA A 1 284 ? 2.401 -5.387 0.434 1.00 98.12 284 ALA A CA 1
ATOM 2281 C C . ALA A 1 284 ? 2.357 -6.918 0.329 1.00 98.12 284 ALA A C 1
ATOM 2283 O O . ALA A 1 284 ? 3.365 -7.591 0.559 1.00 98.12 284 ALA A O 1
ATOM 2284 N N . GLU A 1 285 ? 1.198 -7.460 -0.039 1.00 98.31 285 GLU A N 1
ATOM 2285 C CA . GLU A 1 285 ? 0.936 -8.899 -0.075 1.00 98.31 285 GLU A CA 1
ATOM 2286 C C . GLU A 1 285 ? 0.661 -9.377 -1.505 1.00 98.31 285 GLU A C 1
ATOM 2288 O O . GLU A 1 285 ? -0.220 -8.859 -2.196 1.00 98.31 285 GLU A O 1
ATOM 2293 N N . VAL A 1 286 ? 1.391 -10.407 -1.935 1.00 98.31 286 VAL A N 1
ATOM 2294 C CA . VAL A 1 286 ? 1.117 -11.136 -3.179 1.00 98.31 286 VAL A CA 1
ATOM 2295 C C . VAL A 1 286 ? 0.024 -12.166 -2.906 1.00 98.31 286 VAL A C 1
ATOM 2297 O O . VAL A 1 286 ? 0.225 -13.109 -2.146 1.00 98.31 286 VAL A O 1
ATOM 2300 N N . LEU A 1 287 ? -1.131 -11.990 -3.547 1.00 98.12 287 LEU A N 1
ATOM 2301 C CA . LEU A 1 287 ? -2.309 -12.858 -3.405 1.00 98.12 287 LEU A CA 1
ATOM 2302 C C . LEU A 1 287 ? -2.380 -13.938 -4.499 1.00 98.12 287 LEU A C 1
ATOM 2304 O O . LEU A 1 287 ? -3.373 -14.655 -4.620 1.00 98.12 287 LEU A O 1
ATOM 2308 N N . GLY A 1 288 ? -1.339 -14.028 -5.322 1.00 97.75 288 GLY A N 1
ATOM 2309 C CA . GLY A 1 288 ? -1.202 -14.933 -6.455 1.00 97.75 288 GLY A CA 1
ATOM 2310 C C . GLY A 1 288 ? -0.436 -14.255 -7.595 1.00 97.75 288 GLY A C 1
ATOM 2311 O O . GLY A 1 288 ? -0.222 -13.047 -7.529 1.00 97.75 288 GLY A O 1
ATOM 2312 N N . PRO A 1 289 ? -0.077 -14.986 -8.667 1.00 97.44 289 PRO A N 1
ATOM 2313 C CA . PRO A 1 289 ? 0.806 -14.473 -9.721 1.00 97.44 289 PRO A CA 1
ATOM 2314 C C . PRO A 1 289 ? 0.327 -13.165 -10.361 1.00 97.44 289 PRO A C 1
ATOM 2316 O O . PRO A 1 289 ? 1.132 -12.332 -10.741 1.00 97.44 289 PRO A O 1
ATOM 2319 N N . TYR A 1 290 ? -0.987 -12.944 -10.427 1.00 98.44 290 TYR A N 1
ATOM 2320 C CA . TYR A 1 290 ? -1.581 -11.776 -11.082 1.00 98.44 290 TYR A CA 1
ATOM 2321 C C . TYR A 1 290 ? -2.439 -10.935 -10.137 1.00 98.44 290 TYR A C 1
ATOM 2323 O O . TYR A 1 290 ? -3.400 -10.302 -10.571 1.00 98.44 290 TYR A O 1
ATOM 2331 N N . LYS A 1 291 ? -2.147 -10.962 -8.831 1.00 98.62 291 LYS A N 1
ATOM 2332 C CA . LYS A 1 291 ? -2.901 -10.179 -7.852 1.00 98.62 291 LYS A CA 1
ATOM 2333 C C . LYS A 1 291 ? -2.025 -9.730 -6.696 1.00 98.62 291 LYS A C 1
ATOM 2335 O O . LYS A 1 291 ? -1.414 -10.550 -6.016 1.00 98.62 291 LYS A O 1
ATOM 2340 N N . ILE A 1 292 ? -2.017 -8.429 -6.436 1.00 98.69 292 ILE A N 1
ATOM 2341 C CA . ILE A 1 292 ? -1.226 -7.830 -5.359 1.00 98.69 292 ILE A CA 1
ATOM 2342 C C . ILE A 1 292 ? -2.053 -6.804 -4.587 1.00 98.69 292 ILE A C 1
ATOM 2344 O O . ILE A 1 292 ? -2.827 -6.042 -5.171 1.00 98.69 292 ILE A O 1
ATOM 2348 N N . ARG A 1 293 ? -1.907 -6.807 -3.260 1.00 98.62 293 ARG A N 1
ATOM 2349 C CA . ARG A 1 293 ? -2.612 -5.920 -2.332 1.00 98.62 293 ARG A CA 1
ATOM 2350 C C . ARG A 1 293 ? -1.622 -5.028 -1.598 1.00 98.62 293 ARG A C 1
ATOM 2352 O O . ARG A 1 293 ? -0.666 -5.519 -1.008 1.00 98.62 293 ARG A O 1
ATOM 2359 N N . PHE A 1 294 ? -1.916 -3.735 -1.565 1.00 98.56 294 PHE A N 1
ATOM 2360 C CA . PHE A 1 294 ? -1.201 -2.737 -0.780 1.00 98.56 294 PHE A CA 1
ATOM 2361 C C . PHE A 1 294 ? -2.123 -2.149 0.282 1.00 98.56 294 PHE A C 1
ATOM 2363 O O . PHE A 1 294 ? -3.164 -1.574 -0.041 1.00 98.56 294 PHE A O 1
ATOM 2370 N N . THR A 1 295 ? -1.722 -2.264 1.544 1.00 98.25 295 THR A N 1
ATOM 2371 C CA . THR A 1 295 ? -2.419 -1.669 2.689 1.00 98.25 295 THR A CA 1
ATOM 2372 C C . THR A 1 295 ? -1.653 -0.433 3.136 1.00 98.25 295 THR A C 1
ATOM 2374 O O . THR A 1 295 ? -0.437 -0.490 3.296 1.00 98.25 295 THR A O 1
ATOM 2377 N N . TYR A 1 296 ? -2.334 0.689 3.355 1.00 97.94 296 TYR A N 1
ATOM 2378 C CA . TYR A 1 296 ? -1.727 1.970 3.716 1.00 97.94 296 TYR A CA 1
ATOM 2379 C C . TYR A 1 296 ? -1.874 2.268 5.209 1.00 97.94 296 TYR A C 1
ATOM 2381 O O . TYR A 1 296 ? -2.869 1.925 5.839 1.00 97.94 296 TYR A O 1
ATOM 2389 N N . LYS A 1 297 ? -0.884 2.957 5.786 1.00 94.94 297 LYS A N 1
ATOM 2390 C CA . LYS A 1 297 ? -0.881 3.386 7.198 1.00 94.94 297 LYS A CA 1
ATOM 2391 C C . LYS A 1 297 ? -1.885 4.508 7.473 1.00 94.94 297 LYS A C 1
ATOM 2393 O O . LYS A 1 297 ? -2.246 4.733 8.621 1.00 94.94 297 LYS A O 1
ATOM 2398 N N . ARG A 1 298 ? -2.236 5.268 6.433 1.00 93.19 298 ARG A N 1
ATOM 2399 C CA . ARG A 1 298 ? -3.056 6.483 6.479 1.00 93.19 298 ARG A CA 1
ATOM 2400 C C . ARG A 1 298 ? -3.558 6.825 5.082 1.00 93.19 298 ARG A C 1
ATOM 2402 O O . ARG A 1 298 ? -2.998 6.349 4.093 1.00 93.19 298 ARG A O 1
ATOM 2409 N N . LEU A 1 299 ? -4.550 7.707 4.994 1.00 93.62 299 LEU A N 1
ATOM 2410 C CA . LEU A 1 299 ? -4.940 8.274 3.710 1.00 93.62 299 LEU A CA 1
ATOM 2411 C C . LEU A 1 299 ? -3.774 9.032 3.072 1.00 93.62 299 LEU A C 1
ATOM 2413 O O . LEU A 1 299 ? -3.139 9.880 3.699 1.00 93.62 299 LEU A O 1
ATOM 2417 N N . PHE A 1 300 ? -3.519 8.734 1.803 1.00 94.38 300 PHE A N 1
ATOM 2418 C CA . PHE A 1 300 ? -2.466 9.359 1.025 1.00 94.38 300 PHE A CA 1
ATOM 2419 C C . PHE A 1 300 ? -3.005 9.697 -0.363 1.00 94.38 300 PHE A C 1
ATOM 2421 O O . PHE A 1 300 ? -3.205 8.815 -1.191 1.00 94.38 300 PHE A O 1
ATOM 2428 N N . SER A 1 301 ? -3.278 10.980 -0.613 1.00 90.31 301 SER A N 1
ATOM 2429 C CA . SER A 1 301 ? -3.908 11.425 -1.866 1.00 90.31 301 SER A CA 1
ATOM 2430 C C . SER A 1 301 ? -3.159 10.987 -3.136 1.00 90.31 301 SER A C 1
ATOM 2432 O O . SER A 1 301 ? -3.837 10.622 -4.094 1.00 90.31 301 SER A O 1
ATOM 2434 N N . PRO A 1 302 ? -1.810 10.983 -3.186 1.00 93.31 302 PRO A N 1
ATOM 2435 C CA . PRO A 1 302 ? -1.075 10.517 -4.363 1.00 93.31 302 PRO A CA 1
ATOM 2436 C C . PRO A 1 302 ? -1.057 8.994 -4.551 1.00 93.31 302 PRO A C 1
ATOM 2438 O O . PRO A 1 302 ? -0.557 8.545 -5.576 1.00 93.31 302 PRO A O 1
ATOM 2441 N N . ALA A 1 303 ? -1.591 8.203 -3.608 1.00 93.81 303 ALA A N 1
ATOM 2442 C CA . ALA A 1 303 ? -1.404 6.750 -3.544 1.00 93.81 303 ALA A CA 1
ATOM 2443 C C . ALA A 1 303 ? -1.635 6.033 -4.873 1.00 93.81 303 ALA A C 1
ATOM 2445 O O . ALA A 1 303 ? -0.795 5.241 -5.284 1.00 93.81 303 ALA A O 1
ATOM 2446 N N . ILE A 1 304 ? -2.753 6.316 -5.548 1.00 94.56 304 ILE A N 1
ATOM 2447 C CA . ILE A 1 304 ? -3.066 5.677 -6.826 1.00 94.56 304 ILE A CA 1
ATOM 2448 C C . ILE A 1 304 ? -2.064 6.097 -7.910 1.00 94.56 304 ILE A C 1
ATOM 2450 O O . ILE A 1 304 ? -1.513 5.238 -8.586 1.00 94.56 304 ILE A O 1
ATOM 2454 N N . GLY A 1 305 ? -1.753 7.393 -8.010 1.00 95.44 305 GLY A N 1
ATOM 2455 C CA . GLY A 1 305 ? -0.838 7.944 -9.009 1.00 95.44 305 GLY A CA 1
ATOM 2456 C C . GLY A 1 305 ? 0.604 7.466 -8.862 1.00 95.44 305 GLY A C 1
ATOM 2457 O O . GLY A 1 305 ? 1.286 7.327 -9.873 1.00 95.44 305 GLY A O 1
ATOM 2458 N N . SER A 1 306 ? 1.055 7.146 -7.644 1.00 96.31 306 SER A N 1
ATOM 2459 C CA . SER A 1 306 ? 2.386 6.568 -7.415 1.00 96.31 306 SER A CA 1
ATOM 2460 C C . SER A 1 306 ? 2.606 5.292 -8.236 1.00 96.31 306 SER A C 1
ATOM 2462 O O . SER A 1 306 ? 3.709 5.075 -8.732 1.00 96.31 306 SER A O 1
ATOM 2464 N N . TRP A 1 307 ? 1.557 4.490 -8.452 1.00 97.31 307 TRP A N 1
ATOM 2465 C CA . TRP A 1 307 ? 1.613 3.224 -9.197 1.00 97.31 307 TRP A CA 1
ATOM 2466 C C . TRP A 1 307 ? 1.653 3.378 -10.726 1.00 97.31 307 TRP A C 1
ATOM 2468 O O . TRP A 1 307 ? 1.626 2.374 -11.439 1.00 97.31 307 TRP A O 1
ATOM 2478 N N . ALA A 1 308 ? 1.751 4.610 -11.237 1.00 96.38 308 ALA A N 1
ATOM 2479 C CA . ALA A 1 308 ? 2.168 4.868 -12.617 1.00 96.38 308 ALA A CA 1
ATOM 2480 C C . ALA A 1 308 ? 3.686 4.690 -12.823 1.00 96.38 308 ALA A C 1
ATOM 2482 O O . ALA A 1 308 ? 4.171 4.750 -13.946 1.00 96.38 308 ALA A O 1
ATOM 2483 N N . MET A 1 309 ? 4.444 4.463 -11.743 1.00 96.00 309 MET A N 1
ATOM 2484 C CA . MET A 1 309 ? 5.866 4.130 -11.798 1.00 96.00 309 MET A CA 1
ATOM 2485 C C . MET A 1 309 ? 6.128 2.881 -12.644 1.00 96.00 309 MET A C 1
ATOM 2487 O O . MET A 1 309 ? 5.487 1.852 -12.433 1.00 96.00 309 MET A O 1
ATOM 2491 N N . GLY A 1 310 ? 7.122 2.964 -13.530 1.00 96.94 310 GLY A N 1
ATOM 2492 C CA . GLY A 1 310 ? 7.565 1.842 -14.353 1.00 96.94 310 GLY A CA 1
ATOM 2493 C C . GLY A 1 310 ? 8.033 0.645 -13.521 1.00 96.94 310 GLY A C 1
ATOM 2494 O O . GLY A 1 310 ? 8.800 0.804 -12.565 1.00 96.94 310 GLY A O 1
ATOM 2495 N N . ILE A 1 311 ? 7.574 -0.550 -13.896 1.00 98.12 311 ILE A N 1
ATOM 2496 C CA . ILE A 1 311 ? 7.889 -1.798 -13.195 1.00 98.12 311 ILE A CA 1
ATOM 2497 C C . ILE A 1 311 ? 9.246 -2.358 -13.631 1.00 98.12 311 ILE A C 1
ATOM 2499 O O . ILE A 1 311 ? 9.557 -2.430 -14.817 1.00 98.12 311 ILE A O 1
ATOM 2503 N N . LEU A 1 312 ? 10.056 -2.766 -12.653 1.00 97.75 312 LEU A N 1
ATOM 2504 C CA . LEU A 1 312 ? 11.367 -3.371 -12.860 1.00 97.75 312 LEU A CA 1
ATOM 2505 C C . LEU A 1 312 ? 11.281 -4.906 -12.967 1.00 97.75 312 LEU A C 1
ATOM 2507 O O . LEU A 1 312 ? 10.527 -5.506 -12.203 1.00 97.75 312 LEU A O 1
ATOM 2511 N N . PRO A 1 313 ? 12.108 -5.539 -13.822 1.00 98.00 313 PRO A N 1
ATOM 2512 C CA . PRO A 1 313 ? 12.206 -6.998 -13.929 1.00 98.00 313 PRO A CA 1
ATOM 2513 C C . PRO A 1 313 ? 12.920 -7.614 -12.720 1.00 98.00 313 PRO A C 1
ATOM 2515 O O . PRO A 1 313 ? 14.142 -7.478 -12.573 1.00 98.00 313 PRO A O 1
ATOM 2518 N N . GLU A 1 314 ? 12.186 -8.322 -11.861 1.00 97.69 314 GLU A N 1
ATOM 2519 C CA . GLU A 1 314 ? 12.745 -8.986 -10.675 1.00 97.69 314 GLU A CA 1
ATOM 2520 C C . GLU A 1 314 ? 13.804 -10.022 -11.067 1.00 97.69 314 GLU A C 1
ATOM 2522 O O . GLU A 1 314 ? 14.888 -10.063 -10.479 1.00 97.69 314 GLU A O 1
ATOM 2527 N N . HIS A 1 315 ? 13.557 -10.782 -12.137 1.00 97.38 315 HIS A N 1
ATOM 2528 C CA . HIS A 1 315 ? 14.434 -11.854 -12.622 1.00 97.38 315 HIS A CA 1
ATOM 2529 C C . HIS A 1 315 ? 15.826 -11.390 -13.080 1.00 97.38 315 HIS A C 1
ATOM 2531 O O . HIS A 1 315 ? 16.743 -12.217 -13.174 1.00 97.38 315 HIS A O 1
ATOM 2537 N N . LEU A 1 316 ? 15.998 -10.091 -13.358 1.00 97.12 316 LEU A N 1
ATOM 2538 C CA . LEU A 1 316 ? 17.276 -9.474 -13.740 1.00 97.12 316 LEU A CA 1
ATOM 2539 C C . LEU A 1 316 ? 17.931 -8.688 -12.602 1.00 97.12 316 LEU A C 1
ATOM 2541 O O . LEU A 1 316 ? 19.140 -8.469 -12.638 1.00 97.12 316 LEU A O 1
ATOM 2545 N N . LEU A 1 317 ? 17.154 -8.242 -11.614 1.00 96.12 317 LEU A N 1
ATOM 2546 C CA . LEU A 1 317 ? 17.582 -7.237 -10.636 1.00 96.12 317 LEU A CA 1
ATOM 2547 C C . LEU A 1 317 ? 17.477 -7.700 -9.181 1.00 96.12 317 LEU A C 1
ATOM 2549 O O . LEU A 1 317 ? 17.810 -6.940 -8.267 1.00 96.12 317 LEU A O 1
ATOM 2553 N N . ASN A 1 318 ? 17.045 -8.938 -8.941 1.00 95.06 318 ASN A N 1
ATOM 2554 C CA . ASN A 1 318 ? 17.043 -9.514 -7.606 1.00 95.06 318 ASN A CA 1
ATOM 2555 C C . ASN A 1 318 ? 18.462 -9.635 -7.018 1.00 95.06 318 ASN A C 1
ATOM 2557 O O . ASN A 1 318 ? 19.487 -9.445 -7.682 1.00 95.06 318 ASN A O 1
ATOM 2561 N N . ARG A 1 319 ? 18.535 -9.942 -5.716 1.00 92.69 319 ARG A N 1
ATOM 2562 C CA . ARG A 1 319 ? 19.808 -9.949 -4.981 1.00 92.69 319 ARG A CA 1
ATOM 2563 C C . ARG A 1 319 ? 20.823 -10.923 -5.581 1.00 92.69 319 ARG A C 1
ATOM 2565 O O . ARG A 1 319 ? 22.001 -10.585 -5.621 1.00 92.69 319 ARG A O 1
ATOM 2572 N N . GLU A 1 320 ? 20.386 -12.091 -6.045 1.00 94.62 320 GLU A N 1
ATOM 2573 C CA . GLU A 1 320 ? 21.266 -13.085 -6.666 1.00 94.62 320 GLU A CA 1
ATOM 2574 C C . GLU A 1 320 ? 21.913 -12.533 -7.941 1.00 94.62 320 GLU A C 1
ATOM 2576 O O . GLU A 1 320 ? 23.132 -12.606 -8.096 1.00 94.62 320 GLU A O 1
ATOM 2581 N N . ARG A 1 321 ? 21.124 -11.891 -8.811 1.00 95.31 321 ARG A N 1
ATOM 2582 C CA . ARG A 1 321 ? 21.632 -11.269 -10.039 1.00 95.31 321 ARG A CA 1
ATOM 2583 C C . ARG A 1 321 ? 22.584 -10.116 -9.770 1.00 95.31 321 ARG A C 1
ATOM 2585 O O . ARG A 1 321 ? 23.644 -10.059 -10.385 1.00 95.31 321 ARG A O 1
ATOM 2592 N N . LEU A 1 322 ? 22.257 -9.244 -8.818 1.00 94.06 322 LEU A N 1
ATOM 2593 C CA . LEU A 1 322 ? 23.138 -8.137 -8.439 1.00 94.06 322 LEU A CA 1
ATOM 2594 C C . LEU A 1 322 ? 24.474 -8.638 -7.866 1.00 94.06 322 LEU A C 1
ATOM 2596 O O . LEU A 1 322 ? 25.517 -8.055 -8.146 1.00 94.06 322 LEU A O 1
ATOM 2600 N N . LEU A 1 323 ? 24.461 -9.724 -7.086 1.00 94.56 323 LEU A N 1
ATOM 2601 C CA . LEU A 1 323 ? 25.680 -10.360 -6.575 1.00 94.56 323 LEU A CA 1
ATOM 2602 C C . LEU A 1 323 ? 26.530 -10.962 -7.703 1.00 94.56 323 LEU A C 1
ATOM 2604 O O . LEU A 1 323 ? 27.749 -10.778 -7.710 1.00 94.56 323 LEU A O 1
ATOM 2608 N N . ALA A 1 324 ? 25.896 -11.655 -8.653 1.00 95.25 324 ALA A N 1
ATOM 2609 C CA . ALA A 1 324 ? 26.576 -12.212 -9.819 1.00 95.25 324 ALA A CA 1
ATOM 2610 C C . ALA A 1 324 ? 27.218 -11.104 -10.669 1.00 95.25 324 ALA A C 1
ATOM 2612 O O . ALA A 1 324 ? 28.416 -11.162 -10.947 1.00 95.25 324 ALA A O 1
ATOM 2613 N N . GLU A 1 325 ? 26.465 -10.042 -10.976 1.00 95.69 325 GLU A N 1
ATOM 2614 C CA . GLU A 1 325 ? 26.966 -8.895 -11.736 1.00 95.69 325 GLU A CA 1
ATOM 2615 C C . GLU A 1 325 ? 28.140 -8.210 -11.017 1.00 95.69 325 GLU A C 1
ATOM 2617 O O . GLU A 1 325 ? 29.143 -7.852 -11.640 1.00 95.69 325 GLU A O 1
ATOM 2622 N N . ALA A 1 326 ? 28.053 -8.053 -9.691 1.00 95.25 326 ALA A N 1
ATOM 2623 C CA . ALA A 1 326 ? 29.142 -7.500 -8.896 1.00 95.25 326 ALA A CA 1
ATOM 2624 C C . ALA A 1 326 ? 30.426 -8.329 -9.053 1.00 95.25 326 ALA A C 1
ATOM 2626 O O . ALA A 1 326 ? 31.488 -7.765 -9.325 1.00 95.25 326 ALA A O 1
ATOM 2627 N N . SER A 1 327 ? 30.322 -9.658 -8.942 1.00 94.56 327 SER A N 1
ATOM 2628 C CA . SER A 1 327 ? 31.465 -10.564 -9.084 1.00 94.56 327 SER A CA 1
ATOM 2629 C C . SER A 1 327 ? 32.063 -10.520 -10.489 1.00 94.56 327 SER A C 1
ATOM 2631 O O . SER A 1 327 ? 33.282 -10.449 -10.631 1.00 94.56 327 SER A O 1
ATOM 2633 N N . GLU A 1 328 ? 31.227 -10.528 -11.528 1.00 95.19 328 GLU A N 1
ATOM 2634 C CA . GLU A 1 328 ? 31.669 -10.451 -12.927 1.00 95.19 328 GLU A CA 1
ATOM 2635 C C . GLU A 1 328 ? 32.422 -9.148 -13.216 1.00 95.19 328 GLU A C 1
ATOM 2637 O O . GLU A 1 328 ? 33.372 -9.118 -13.999 1.00 95.19 328 GLU A O 1
ATOM 2642 N N . ARG A 1 329 ? 32.028 -8.061 -12.546 1.00 94.38 329 ARG A N 1
ATOM 2643 C CA . ARG A 1 329 ? 32.603 -6.724 -12.724 1.00 94.38 329 ARG A CA 1
ATOM 2644 C C . ARG A 1 329 ? 33.712 -6.391 -11.723 1.00 94.38 329 ARG A C 1
ATOM 2646 O O . ARG A 1 329 ? 34.170 -5.246 -11.708 1.00 94.38 329 ARG A O 1
ATOM 2653 N N . GLY A 1 330 ? 34.132 -7.344 -10.887 1.00 94.06 330 GLY A N 1
ATOM 2654 C CA . GLY A 1 330 ? 35.173 -7.142 -9.874 1.00 94.06 330 GLY A CA 1
ATOM 2655 C C . GLY A 1 330 ? 34.806 -6.089 -8.820 1.00 94.06 330 GLY A C 1
ATOM 2656 O O . GLY A 1 330 ? 35.657 -5.306 -8.400 1.00 94.06 330 GLY A O 1
ATOM 2657 N N . ARG A 1 331 ? 33.525 -6.012 -8.445 1.00 93.25 331 ARG A N 1
ATOM 2658 C CA . ARG A 1 331 ? 32.979 -5.095 -7.434 1.00 93.25 331 ARG A CA 1
ATOM 2659 C C . ARG A 1 331 ? 32.664 -5.855 -6.146 1.00 93.25 331 ARG A C 1
ATOM 2661 O O . ARG A 1 331 ? 32.295 -7.023 -6.185 1.00 93.25 331 ARG A O 1
ATOM 2668 N N . GLU A 1 332 ? 32.741 -5.159 -5.015 1.00 92.19 332 GLU A N 1
ATOM 2669 C CA . GLU A 1 332 ? 32.388 -5.707 -3.701 1.00 92.19 332 GLU A CA 1
ATOM 2670 C C . GLU A 1 332 ? 30.885 -6.047 -3.619 1.00 92.19 332 GLU A C 1
ATOM 2672 O O . GLU A 1 332 ? 30.058 -5.125 -3.628 1.00 92.19 332 GLU A O 1
ATOM 2677 N N . PRO A 1 333 ? 30.489 -7.331 -3.500 1.00 89.19 333 PRO A N 1
ATOM 2678 C CA . PRO A 1 333 ? 29.084 -7.728 -3.642 1.00 89.19 333 PRO A CA 1
ATOM 2679 C C . PRO A 1 333 ? 28.154 -7.183 -2.545 1.00 89.19 333 PRO A C 1
ATOM 2681 O O . PRO A 1 333 ? 26.962 -6.958 -2.771 1.00 89.19 333 PRO A O 1
ATOM 2684 N N . GLU A 1 334 ? 28.679 -6.928 -1.345 1.00 86.56 334 GLU A N 1
ATOM 2685 C CA . GLU A 1 334 ? 27.906 -6.371 -0.223 1.00 86.56 334 GLU A CA 1
ATOM 2686 C C . GLU A 1 334 ? 27.632 -4.866 -0.338 1.00 86.56 334 GLU A C 1
ATOM 2688 O O . GLU A 1 334 ? 26.638 -4.371 0.209 1.00 86.56 334 GLU A O 1
ATOM 2693 N N . ALA A 1 335 ? 28.485 -4.155 -1.080 1.00 87.12 335 ALA A N 1
ATOM 2694 C CA . ALA A 1 335 ? 28.334 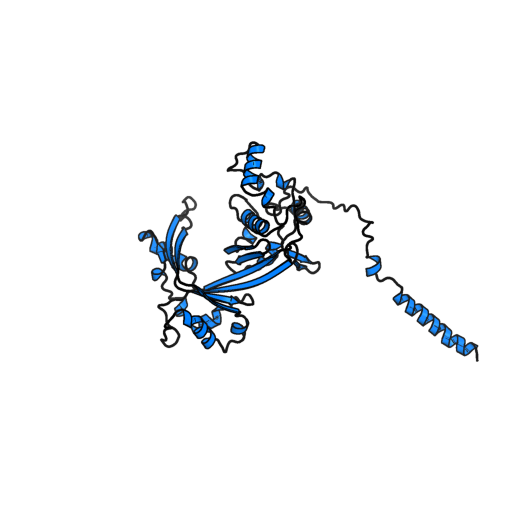-2.735 -1.379 1.00 87.12 335 ALA A CA 1
ATOM 2695 C C . ALA A 1 335 ? 27.598 -2.483 -2.706 1.00 87.12 335 ALA A C 1
ATOM 2697 O O . ALA A 1 335 ? 27.152 -1.364 -2.936 1.00 87.12 335 ALA A O 1
ATOM 2698 N N . PHE A 1 336 ? 27.469 -3.501 -3.562 1.00 90.50 336 PHE A N 1
ATOM 2699 C CA . PHE A 1 336 ? 26.832 -3.388 -4.870 1.00 90.50 336 PHE A CA 1
ATOM 2700 C C . PHE A 1 336 ? 25.309 -3.277 -4.753 1.00 90.50 336 PHE A C 1
ATOM 2702 O O . PHE A 1 336 ? 24.644 -4.144 -4.176 1.00 90.50 336 PHE A O 1
ATOM 2709 N N . THR A 1 337 ? 24.758 -2.207 -5.318 1.00 90.81 337 THR A N 1
ATOM 2710 C CA . THR A 1 337 ? 23.330 -1.878 -5.270 1.00 90.81 337 THR A CA 1
ATOM 2711 C C . THR A 1 337 ? 22.719 -1.792 -6.665 1.00 90.81 337 THR A C 1
ATOM 2713 O O . THR A 1 337 ? 23.412 -1.809 -7.681 1.00 90.81 337 THR A O 1
ATOM 2716 N N . LEU A 1 338 ? 21.398 -1.604 -6.721 1.00 90.94 338 LEU A N 1
ATOM 2717 C CA . LEU A 1 338 ? 20.677 -1.355 -7.969 1.00 90.94 338 LEU A CA 1
ATOM 2718 C C . LEU A 1 338 ? 21.234 -0.154 -8.760 1.00 90.94 338 LEU A C 1
ATOM 2720 O O . LEU A 1 338 ? 21.160 -0.133 -9.984 1.00 90.94 338 LEU A O 1
ATOM 2724 N N . ARG A 1 339 ? 21.813 0.839 -8.070 1.00 89.69 339 ARG A N 1
ATOM 2725 C CA . ARG A 1 339 ? 22.420 2.024 -8.697 1.00 89.69 339 ARG A CA 1
ATOM 2726 C C . ARG A 1 339 ? 23.729 1.700 -9.422 1.00 89.69 339 ARG A C 1
ATOM 2728 O O . ARG A 1 339 ? 24.079 2.402 -10.366 1.00 89.69 339 ARG A O 1
ATOM 2735 N N . ASP A 1 340 ? 24.432 0.660 -8.989 1.00 90.62 340 ASP A N 1
ATOM 2736 C CA . ASP A 1 340 ? 25.705 0.235 -9.575 1.00 90.62 340 ASP A CA 1
ATOM 2737 C C . ASP A 1 340 ? 25.510 -0.690 -10.782 1.00 90.62 340 ASP A C 1
ATOM 2739 O O . ASP A 1 340 ? 26.420 -0.821 -11.612 1.00 90.62 340 ASP A O 1
ATOM 2743 N N . SER A 1 341 ? 24.329 -1.309 -10.891 1.00 92.44 341 SER A N 1
ATOM 2744 C CA . SER A 1 341 ? 23.977 -2.225 -11.973 1.00 92.44 341 SER A CA 1
ATOM 2745 C C . SER A 1 341 ? 24.057 -1.561 -13.348 1.00 92.44 341 SER A C 1
ATOM 2747 O O . SER A 1 341 ? 23.632 -0.422 -13.560 1.00 92.44 341 SER A O 1
ATOM 2749 N N . ASN A 1 342 ? 24.566 -2.310 -14.323 1.00 93.00 342 ASN A N 1
ATOM 2750 C CA . ASN A 1 342 ? 24.616 -1.905 -15.723 1.00 93.00 342 ASN A CA 1
ATOM 2751 C C . ASN A 1 342 ? 23.222 -1.847 -16.378 1.00 93.00 342 ASN A C 1
ATOM 2753 O O . ASN A 1 342 ? 23.084 -1.309 -17.479 1.00 93.00 342 ASN A O 1
ATOM 2757 N N . PHE A 1 343 ? 22.184 -2.341 -15.696 1.00 93.94 343 PHE A N 1
ATOM 2758 C CA . PHE A 1 343 ? 20.796 -2.251 -16.143 1.00 93.94 343 PHE A CA 1
ATOM 2759 C C . PHE A 1 343 ? 20.377 -0.812 -16.464 1.00 93.94 343 PHE A C 1
ATOM 2761 O O . PHE A 1 343 ? 19.737 -0.569 -17.480 1.00 93.94 343 PHE A O 1
ATOM 2768 N N . GLY A 1 344 ? 20.838 0.174 -15.682 1.00 90.25 344 GLY A N 1
ATOM 2769 C CA . GLY A 1 344 ? 20.556 1.594 -15.936 1.00 90.25 344 GLY A CA 1
ATOM 2770 C C . GLY A 1 344 ? 21.143 2.150 -17.244 1.00 90.25 344 GLY A C 1
ATOM 2771 O O . GLY A 1 344 ? 20.908 3.314 -17.570 1.00 90.25 344 GLY A O 1
ATOM 2772 N N . ARG A 1 345 ? 21.927 1.355 -17.983 1.00 91.25 345 ARG A N 1
ATOM 2773 C CA . ARG A 1 345 ? 22.441 1.661 -19.329 1.00 91.25 345 ARG A CA 1
ATOM 2774 C C . ARG A 1 345 ? 21.867 0.748 -20.414 1.00 91.25 345 ARG A C 1
ATOM 2776 O O . ARG A 1 345 ? 21.870 1.143 -21.574 1.00 91.25 345 ARG A O 1
ATOM 2783 N N . HIS A 1 346 ? 21.371 -0.427 -20.037 1.00 93.44 346 HIS A N 1
ATOM 2784 C CA . HIS A 1 346 ? 20.809 -1.436 -20.935 1.00 93.44 346 HIS A CA 1
ATOM 2785 C C . HIS A 1 346 ? 19.488 -1.956 -20.345 1.00 93.44 346 HIS A C 1
ATOM 2787 O O . HIS A 1 346 ? 19.436 -3.094 -19.873 1.00 93.44 346 HIS A O 1
ATOM 2793 N N . PRO A 1 347 ? 18.446 -1.108 -20.283 1.00 95.62 347 PRO A N 1
ATOM 2794 C CA . PRO A 1 347 ? 17.204 -1.460 -19.613 1.00 95.62 347 PRO A CA 1
ATOM 2795 C C . PRO A 1 347 ? 16.424 -2.514 -20.402 1.00 95.62 347 PRO A C 1
ATOM 2797 O O . PRO A 1 347 ? 16.351 -2.467 -21.631 1.00 95.62 347 PRO A O 1
ATOM 2800 N N . ILE A 1 348 ? 15.776 -3.414 -19.669 1.00 96.94 348 ILE A N 1
ATOM 2801 C CA . ILE A 1 348 ? 14.722 -4.293 -20.177 1.00 96.94 348 ILE A CA 1
ATOM 2802 C C . ILE A 1 348 ? 13.438 -3.879 -19.470 1.00 96.94 348 ILE A C 1
ATOM 2804 O O . ILE A 1 348 ? 13.339 -4.007 -18.252 1.00 96.94 348 ILE A O 1
ATOM 2808 N N . GLY A 1 349 ? 12.496 -3.327 -20.224 1.00 95.12 349 GLY A N 1
ATOM 2809 C CA . GLY A 1 349 ? 11.217 -2.882 -19.690 1.00 95.12 349 GLY A CA 1
ATOM 2810 C C . GLY A 1 349 ? 10.060 -3.778 -20.106 1.00 95.12 349 GLY A C 1
ATOM 2811 O O . GLY A 1 349 ? 10.274 -4.893 -20.590 1.00 95.12 349 GLY A O 1
ATOM 2812 N N . THR A 1 350 ? 8.852 -3.296 -19.846 1.00 89.88 350 THR A N 1
ATOM 2813 C CA . THR A 1 350 ? 7.580 -4.007 -19.994 1.00 89.88 350 THR A CA 1
ATOM 2814 C C . THR A 1 350 ? 6.788 -3.433 -21.164 1.00 89.88 350 THR A C 1
ATOM 2816 O O . THR A 1 350 ? 6.733 -2.213 -21.316 1.00 89.88 350 THR A O 1
ATOM 2819 N N . GLY A 1 351 ? 6.163 -4.305 -21.963 1.00 65.44 351 GLY A N 1
ATOM 2820 C CA . GLY A 1 351 ? 5.383 -3.894 -23.137 1.00 65.44 351 GLY A CA 1
ATOM 2821 C C . GLY A 1 351 ? 5.340 -4.953 -24.218 1.00 65.44 351 GLY A C 1
ATOM 2822 O O . GLY A 1 351 ? 6.218 -4.900 -25.110 1.00 65.44 351 GLY A O 1
#

Secondary structure (DSSP, 8-state):
-HHHHHHHHHHHHHHHHHHHHHHHSPPHHHHSS--TTS-S------SS------TTT--SHHHHHHHHHH---SEEE-TTS-EEESSEEEEEEEEEEEEE--TTSPBTTTB--SSGGGHHHHHHHHTTT-HHHHHHEEEEEEEPPEEEEEEEEEPPSSTTSPPEEEEEEEEEPPEEEEEESS--TTTTHHHHHHH-THHHHT--GGGTEEESSGGGHHHHHTTHHHHS-SEEEEEEEEEEEPSS-BBTTSPBP-HHHHHHHHHHHH-SSS--TTHHHHTTEEEEEEEETTEEEEEESS--TTHHHHTTSPPP-HHHHSHHHHHHHHHHTT--TTT--TTTSGGGTS---B-

Sequence (351 aa):
MIVKKILIYFPIALSLFLLQSFFWVPTYDKQAVGNPTRLVKYVQGSSGDAQILNPTLSADTSSSSINDLVFDGLIDLDQNLKYRPRLAESWTQFEEAILTLNTAAFLPGGSIVQTVQDWPDTLLTALQDNKAWTKNLRAIEVIPGKTEQGEVVLPPVNSKDKPEKIPYTVHQPPRLKFTLEKIDQDFFVPIKKWLGEDYFTAFPYEKFIRAKDPAKQAALQSRYEEILPITEHNPVITFDLRKDVAFHDGHPFDSGDVLFTYKSIMDPKGTSPRKSDYEPVKDAEVLGPYKIRFTYKRLFSPAIGSWAMGILPEHLLNRERLLAEASERGREPEAFTLRDSNFGRHPIGTG